Protein AF-A0A846CZ17-F1 (afdb_monomer_lite)

Radius of gyration: 17.22 Å; chains: 1; bounding box: 39×43×54 Å

Sequence (188 aa):
MYHYFKTAVITLSTALSILISTVAKAITFQFDWTGQIAGFRVTGLFSYDETQSYTDGIVRTNDLDFLNVSFFDPQGNLLRTYTDNHLDAGVNFNFDAQTKQILQSGTYFDADGINIGDGSRSDGLTFRSKPPQSSTPHVHVDDWMDEFGFPLGFSSHEDVAFPTRTTQELIDTGRVGETYVDELTSVQ

Foldseek 3Di:
DDDDQQAQDFDKDWDDDDDDDDDQDFTKIKTWGFFQFQGKIKIKIWTARPVDDDDVQKQKLVRTPAMKMWIAGNVGHTDDIDTRQSPAPQFIWIARNVVRDTFCFDFCNDNRWGWTDNNVLAAAWIWIWDDDPPDAIKIAIAGHPCPPVAFCQFQRGVGMDGSPDHPVNRVVVVGGTPVRNVVVVVVD

Secondary structure (DSSP, 8-state):
----------EEEE------SSS---EEEEEEEE-SSS--EEEEEEEE-TTSPPGGGEEEGGGEEEEEEEEE-TT--EEEEETTGGGSTT-B-EEETTTTEE--SS-TTSTT--EEESTTSSSEEEEEE---TTS---EEEEEET-SS-PPPSBTTBSEEE-TT--HHHHHTTT-B-HHHHHHHHHT-

pLDDT: mean 84.87, std 18.33, range [29.52, 98.56]

Structure (mmCIF, N/CA/C/O backbone):
data_AF-A0A846CZ17-F1
#
_entry.id   AF-A0A846CZ17-F1
#
loop_
_atom_site.group_PDB
_atom_site.id
_atom_site.type_symbol
_atom_site.label_atom_id
_atom_site.label_alt_id
_atom_site.label_comp_id
_atom_site.label_asym_id
_atom_site.label_entity_id
_atom_site.label_seq_id
_atom_site.pdbx_PDB_ins_code
_atom_site.Cartn_x
_atom_site.Cartn_y
_atom_site.Cartn_z
_atom_site.occupancy
_atom_site.B_iso_or_equiv
_atom_site.auth_seq_id
_atom_site.auth_comp_id
_atom_site.auth_asym_id
_atom_site.auth_atom_id
_atom_site.pdbx_PDB_model_num
ATOM 1 N N . MET A 1 1 ? 7.884 -31.042 6.791 1.00 33.12 1 MET A N 1
ATOM 2 C CA . MET A 1 1 ? 7.882 -30.168 5.601 1.00 33.12 1 MET A CA 1
ATOM 3 C C . MET A 1 1 ? 7.545 -28.764 6.087 1.00 33.12 1 MET A C 1
ATOM 5 O O . MET A 1 1 ? 6.380 -28.468 6.315 1.00 33.12 1 MET A O 1
ATOM 9 N N . TYR A 1 2 ? 8.565 -27.964 6.403 1.00 29.52 2 TYR A N 1
ATOM 10 C CA . TYR A 1 2 ? 8.377 -26.602 6.911 1.00 29.52 2 TYR A CA 1
ATOM 11 C C . TYR A 1 2 ? 7.907 -25.708 5.760 1.00 29.52 2 TYR A C 1
ATOM 13 O O . TYR A 1 2 ? 8.613 -25.574 4.764 1.00 29.52 2 TYR A O 1
ATOM 21 N N . HIS A 1 3 ? 6.703 -25.150 5.875 1.00 30.42 3 HIS A N 1
ATOM 22 C CA . HIS A 1 3 ? 6.212 -24.137 4.947 1.00 30.42 3 HIS A CA 1
ATOM 23 C C . HIS A 1 3 ? 6.807 -22.796 5.379 1.00 30.42 3 HIS A C 1
ATOM 25 O O . HIS A 1 3 ? 6.438 -22.250 6.416 1.00 30.42 3 HIS A O 1
ATOM 31 N N . TYR A 1 4 ? 7.777 -22.299 4.614 1.00 35.94 4 TYR A N 1
ATOM 32 C CA . TYR A 1 4 ? 8.263 -20.933 4.755 1.00 35.94 4 TYR A CA 1
ATOM 33 C C . TYR A 1 4 ? 7.199 -19.992 4.187 1.00 35.94 4 TYR A C 1
ATOM 35 O O . TYR A 1 4 ? 7.064 -19.873 2.971 1.00 35.94 4 TYR A O 1
ATOM 43 N N . PHE A 1 5 ? 6.443 -19.327 5.059 1.00 33.25 5 PHE A N 1
ATOM 44 C CA . PHE A 1 5 ? 5.678 -18.146 4.673 1.00 33.25 5 PHE A CA 1
ATOM 45 C C . PHE A 1 5 ? 6.677 -17.019 4.403 1.00 33.25 5 PHE A C 1
ATOM 47 O O . PHE A 1 5 ? 7.212 -16.413 5.329 1.00 33.25 5 PHE A O 1
ATOM 54 N N . LYS A 1 6 ? 6.995 -16.783 3.130 1.00 34.53 6 LYS A N 1
ATOM 55 C CA . LYS A 1 6 ? 7.640 -15.542 2.705 1.00 34.53 6 LYS A CA 1
ATOM 56 C C . LYS A 1 6 ? 6.510 -14.553 2.443 1.00 34.53 6 LYS A C 1
ATOM 58 O O . LYS A 1 6 ? 5.820 -14.650 1.436 1.00 34.53 6 LYS A O 1
ATOM 63 N N . THR A 1 7 ? 6.230 -13.709 3.426 1.00 39.09 7 THR A N 1
ATOM 64 C CA . THR A 1 7 ? 5.286 -12.590 3.313 1.00 39.09 7 THR A CA 1
ATOM 65 C C . THR A 1 7 ? 6.010 -11.438 2.610 1.00 39.09 7 THR A C 1
ATOM 67 O O . THR A 1 7 ? 7.208 -11.268 2.832 1.00 39.09 7 THR A O 1
ATOM 70 N N . ALA A 1 8 ? 5.330 -10.628 1.790 1.00 45.97 8 ALA A N 1
ATOM 71 C CA . ALA A 1 8 ? 5.836 -9.290 1.482 1.00 45.97 8 ALA A CA 1
ATOM 72 C C . ALA A 1 8 ? 5.912 -8.569 2.828 1.00 45.97 8 ALA A C 1
ATOM 74 O O . ALA A 1 8 ? 4.882 -8.362 3.475 1.00 45.97 8 ALA A O 1
ATOM 75 N N . VAL A 1 9 ? 7.130 -8.347 3.322 1.00 48.28 9 VAL A N 1
ATOM 76 C CA . VAL A 1 9 ? 7.333 -7.926 4.706 1.00 48.28 9 VAL A CA 1
ATOM 77 C C . VAL A 1 9 ? 7.019 -6.445 4.789 1.00 48.28 9 VAL A C 1
ATOM 79 O O . VAL A 1 9 ? 7.892 -5.597 4.649 1.00 48.28 9 VAL A O 1
ATOM 82 N N . ILE A 1 10 ? 5.750 -6.145 5.039 1.00 59.28 10 ILE A N 1
ATOM 83 C CA . ILE A 1 10 ? 5.411 -4.909 5.713 1.00 59.28 10 ILE A CA 1
ATOM 84 C C . ILE A 1 10 ? 6.039 -5.018 7.102 1.00 59.28 10 ILE A C 1
ATOM 86 O O . ILE A 1 10 ? 5.635 -5.856 7.912 1.00 59.28 10 ILE A O 1
ATOM 90 N N . THR A 1 11 ? 7.073 -4.224 7.359 1.00 66.00 11 THR A N 1
ATOM 91 C CA . THR A 1 11 ? 7.723 -4.235 8.670 1.00 66.00 11 THR A CA 1
ATOM 92 C C . THR A 1 11 ? 6.909 -3.357 9.601 1.00 66.00 11 THR A C 1
ATOM 94 O O . THR A 1 11 ? 6.835 -2.146 9.398 1.00 66.00 11 THR A O 1
ATOM 97 N N . LEU A 1 12 ? 6.300 -3.963 10.623 1.00 59.66 12 LEU A N 1
ATOM 98 C CA . LEU A 1 12 ? 5.682 -3.205 11.700 1.00 59.66 12 LEU A CA 1
ATOM 99 C C . LEU A 1 12 ? 6.692 -2.936 12.808 1.00 59.66 12 LEU A C 1
ATOM 101 O O . LEU A 1 12 ? 7.355 -3.848 13.302 1.00 59.66 12 LEU A O 1
ATOM 105 N N . SER A 1 13 ? 6.770 -1.679 13.234 1.00 53.19 13 SER A N 1
ATOM 106 C CA . SER A 1 13 ? 7.452 -1.313 14.472 1.00 53.19 13 SER A CA 1
ATOM 107 C C . SER A 1 13 ? 6.488 -0.574 15.395 1.00 53.19 13 SER A C 1
ATOM 109 O O . SER A 1 13 ? 5.687 0.255 14.963 1.00 53.19 13 SER A O 1
ATOM 111 N N . THR A 1 14 ? 6.533 -0.915 16.681 1.00 49.38 14 THR A N 1
ATOM 112 C CA . THR A 1 14 ? 5.795 -0.211 17.733 1.00 49.38 14 THR A CA 1
ATOM 113 C C . THR A 1 14 ? 6.706 0.848 18.340 1.00 49.38 14 THR A C 1
ATOM 115 O O . THR A 1 14 ? 7.752 0.507 18.902 1.00 49.38 14 THR A O 1
ATOM 118 N N . ALA A 1 15 ? 6.318 2.120 18.281 1.00 48.19 15 ALA A N 1
ATOM 119 C CA . ALA A 1 15 ? 7.017 3.168 19.015 1.00 48.19 15 ALA A CA 1
ATOM 120 C C . ALA A 1 15 ? 6.619 3.108 20.502 1.00 48.19 15 ALA A C 1
ATOM 122 O O . ALA A 1 15 ? 5.468 3.346 20.871 1.00 48.19 15 ALA A O 1
ATOM 123 N N . LEU A 1 16 ? 7.570 2.773 21.378 1.00 41.22 16 LEU A N 1
ATOM 124 C CA . LEU A 1 16 ? 7.346 2.719 22.823 1.00 41.22 16 LEU A CA 1
ATOM 125 C C . LEU A 1 16 ? 7.238 4.143 23.392 1.00 41.22 16 LEU A C 1
ATOM 127 O O . LEU A 1 16 ? 8.247 4.807 23.617 1.00 41.22 16 LEU A O 1
ATOM 131 N N . SER A 1 17 ? 6.026 4.621 23.668 1.00 45.03 17 SER A N 1
ATOM 132 C CA . SER A 1 17 ? 5.845 5.886 24.394 1.00 45.03 17 SER A CA 1
ATOM 133 C C . SER A 1 17 ? 6.178 5.708 25.885 1.00 45.03 17 SER A C 1
ATOM 135 O O . SER A 1 17 ? 5.965 4.647 26.475 1.00 45.03 17 SER A O 1
ATOM 137 N N . ILE A 1 18 ? 6.717 6.744 26.520 1.00 41.06 18 ILE A N 1
ATOM 138 C CA . ILE A 1 18 ? 7.108 6.747 27.938 1.00 41.06 18 ILE A CA 1
ATOM 139 C C . ILE A 1 18 ? 5.847 6.622 28.821 1.00 41.06 18 ILE A C 1
ATOM 141 O O . ILE A 1 18 ? 4.806 7.200 28.516 1.00 41.06 18 ILE A O 1
ATOM 145 N N . LEU A 1 19 ? 5.916 5.808 29.881 1.00 42.16 19 LEU A N 1
ATOM 146 C CA . LEU A 1 19 ? 4.811 5.532 30.810 1.00 42.16 19 LEU A CA 1
ATOM 147 C C . LEU A 1 19 ? 4.490 6.757 31.683 1.00 42.16 19 LEU A C 1
ATOM 149 O O . LEU A 1 19 ? 5.269 7.103 32.567 1.00 42.16 19 LEU A O 1
ATOM 153 N N . ILE A 1 20 ? 3.307 7.345 31.492 1.00 39.94 20 ILE A N 1
ATOM 154 C CA . ILE A 1 20 ? 2.610 8.135 32.515 1.00 39.94 20 ILE A CA 1
ATOM 155 C C . ILE A 1 20 ? 1.160 7.633 32.548 1.00 39.94 20 ILE A C 1
ATOM 157 O O . ILE A 1 20 ? 0.501 7.546 31.515 1.00 39.94 20 ILE A O 1
ATOM 161 N N . SER A 1 21 ? 0.701 7.203 33.721 1.00 42.12 21 SER A N 1
ATOM 162 C CA . SER A 1 21 ? -0.544 6.453 33.907 1.00 42.12 21 SER A CA 1
ATOM 163 C C . SER A 1 21 ? -1.822 7.302 33.774 1.00 42.12 21 SER A C 1
ATOM 165 O O . SER A 1 21 ? -1.877 8.428 34.259 1.00 42.12 21 SER A O 1
ATOM 167 N N . THR A 1 22 ? -2.881 6.660 33.254 1.00 42.06 22 THR A N 1
ATOM 168 C CA . THR A 1 22 ? -4.335 6.988 33.294 1.00 42.06 22 THR A CA 1
ATOM 169 C C . THR A 1 22 ? -4.989 7.836 32.195 1.00 42.06 22 THR A C 1
ATOM 171 O O . THR A 1 22 ? -6.145 8.218 32.339 1.00 42.06 22 THR A O 1
ATOM 174 N N . VAL A 1 23 ? -4.363 7.996 31.032 1.00 45.03 23 VAL A N 1
ATOM 175 C CA . VAL A 1 23 ? -5.102 8.315 29.795 1.00 45.03 23 VAL A CA 1
ATOM 176 C C . VAL A 1 23 ? -4.855 7.170 28.825 1.00 45.03 23 VAL A C 1
ATOM 178 O O . VAL A 1 23 ? -3.720 6.695 28.755 1.00 45.03 23 VAL A O 1
ATOM 181 N N . ALA A 1 24 ? -5.905 6.671 28.163 1.00 48.91 24 ALA A N 1
ATOM 182 C CA . ALA A 1 24 ? -5.792 5.646 27.129 1.00 48.91 24 ALA A CA 1
ATOM 183 C C . ALA A 1 24 ? -4.619 6.006 26.213 1.00 48.91 24 ALA A C 1
ATOM 185 O O . ALA A 1 24 ? -4.586 7.071 25.595 1.00 48.91 24 ALA A O 1
ATOM 186 N N . LYS A 1 25 ? -3.582 5.177 26.246 1.00 52.16 25 LYS A N 1
ATOM 187 C CA . LYS A 1 25 ? -2.361 5.422 25.501 1.00 52.16 25 LYS A CA 1
ATOM 188 C C . LYS A 1 25 ? -2.672 4.973 24.082 1.00 52.16 25 LYS A C 1
ATOM 190 O O . LYS A 1 25 ? -2.655 3.775 23.832 1.00 52.16 25 LYS A O 1
ATOM 195 N N . ALA A 1 26 ? -3.037 5.913 23.212 1.00 63.72 26 ALA A N 1
ATOM 196 C CA . ALA A 1 26 ? -3.265 5.630 21.799 1.00 63.72 26 ALA A CA 1
ATOM 197 C C . ALA A 1 26 ? -2.001 4.959 21.244 1.00 63.72 26 ALA A C 1
ATOM 199 O O . ALA A 1 26 ? -0.923 5.566 21.229 1.00 63.72 26 ALA A O 1
ATOM 200 N N . ILE A 1 27 ? -2.094 3.670 20.916 1.00 82.06 27 ILE A N 1
ATOM 201 C CA . ILE A 1 27 ? -0.958 2.921 20.390 1.00 82.06 27 ILE A CA 1
ATOM 202 C C . ILE A 1 27 ? -0.859 3.253 18.912 1.00 82.06 27 ILE A C 1
ATOM 204 O O . ILE A 1 27 ? -1.748 2.943 18.127 1.00 82.06 27 ILE A O 1
ATOM 208 N N . THR A 1 28 ? 0.251 3.881 18.538 1.00 91.19 28 THR A N 1
ATOM 209 C CA . THR A 1 28 ? 0.568 4.128 17.136 1.00 91.19 28 THR A CA 1
ATOM 210 C C . THR A 1 28 ? 1.375 2.969 16.578 1.00 91.19 28 THR A C 1
ATOM 212 O O . THR A 1 28 ? 2.439 2.617 17.099 1.00 91.19 28 THR A O 1
ATOM 215 N N . PHE A 1 29 ? 0.878 2.411 15.485 1.00 94.56 29 PHE A N 1
ATOM 216 C CA . PHE A 1 29 ? 1.565 1.420 14.677 1.00 94.56 29 PHE A CA 1
ATOM 217 C C . PHE A 1 29 ? 2.171 2.108 13.462 1.00 94.56 29 PHE A C 1
ATOM 219 O O . PHE A 1 29 ? 1.539 2.965 12.845 1.00 94.56 29 PHE A O 1
ATOM 226 N N . GLN A 1 30 ? 3.395 1.717 13.119 1.00 95.88 30 GLN A N 1
ATOM 227 C CA . GLN A 1 30 ? 4.047 2.134 11.888 1.00 95.88 30 GLN A CA 1
ATOM 228 C C . GLN A 1 30 ? 4.178 0.944 10.955 1.00 95.88 30 GLN A C 1
ATOM 230 O O . GLN A 1 30 ? 4.530 -0.146 11.407 1.00 95.88 30 GLN A O 1
ATOM 235 N N . PHE A 1 31 ? 3.975 1.178 9.665 1.00 95.69 31 PHE A N 1
ATOM 236 C CA . PHE A 1 31 ? 4.325 0.239 8.616 1.00 95.69 31 PHE A CA 1
ATOM 237 C C . PHE A 1 31 ? 5.262 0.874 7.586 1.00 95.69 31 PHE A C 1
ATOM 239 O O . PHE A 1 31 ? 5.190 2.074 7.322 1.00 95.69 31 PHE A O 1
ATOM 246 N N . ASP A 1 32 ? 6.146 0.058 7.021 1.00 96.00 32 ASP A N 1
ATOM 247 C CA . ASP A 1 32 ? 7.032 0.405 5.909 1.00 96.00 32 ASP A CA 1
ATOM 248 C C . ASP A 1 32 ? 7.017 -0.740 4.894 1.00 96.00 32 ASP A C 1
ATOM 250 O O . ASP A 1 32 ? 7.038 -1.920 5.267 1.00 96.00 32 ASP A O 1
ATOM 254 N N . TRP A 1 33 ? 6.944 -0.371 3.622 1.00 96.44 33 TRP A N 1
ATOM 255 C CA . TRP A 1 33 ? 7.023 -1.257 2.477 1.00 96.44 33 TRP A CA 1
ATOM 256 C C . TRP A 1 33 ? 7.998 -0.677 1.455 1.00 96.44 33 TRP A C 1
ATOM 258 O O . TRP A 1 33 ? 8.009 0.530 1.215 1.00 96.44 33 TRP A O 1
ATOM 268 N N . THR A 1 34 ? 8.790 -1.551 0.836 1.00 96.00 34 THR A N 1
ATOM 269 C CA . THR A 1 34 ? 9.663 -1.228 -0.297 1.00 96.00 34 THR A CA 1
ATOM 270 C C . THR A 1 34 ? 9.339 -2.174 -1.444 1.00 96.00 34 THR A C 1
ATOM 272 O O . THR A 1 34 ? 9.215 -3.385 -1.232 1.00 96.00 34 THR A O 1
ATOM 275 N N . GLY A 1 35 ? 9.189 -1.624 -2.642 1.00 95.12 35 GLY A N 1
ATOM 276 C CA . GLY A 1 35 ? 8.880 -2.392 -3.833 1.00 95.12 35 GLY A CA 1
ATOM 277 C C . GLY A 1 35 ? 10.040 -3.253 -4.308 1.00 95.12 35 GLY A C 1
ATOM 278 O O . GLY A 1 35 ? 11.211 -3.005 -4.020 1.00 95.12 35 GLY A O 1
ATOM 279 N N . GLN A 1 36 ? 9.685 -4.347 -4.974 1.00 94.56 36 GLN A N 1
ATOM 280 C CA . GLN A 1 36 ? 10.603 -5.425 -5.319 1.00 94.56 36 GLN A CA 1
ATOM 281 C C . GLN A 1 36 ? 11.416 -5.132 -6.584 1.00 94.56 36 GLN A C 1
ATOM 283 O O . GLN A 1 36 ? 12.445 -5.782 -6.793 1.00 94.56 36 GLN A O 1
ATOM 288 N N . ILE A 1 37 ? 10.935 -4.217 -7.433 1.00 95.19 37 ILE A N 1
ATOM 289 C CA . ILE A 1 37 ? 11.522 -3.932 -8.741 1.00 95.19 37 ILE A CA 1
ATOM 290 C C . ILE A 1 37 ? 12.152 -2.547 -8.775 1.00 95.19 37 ILE A C 1
ATOM 292 O O . ILE A 1 37 ? 13.364 -2.441 -8.936 1.00 95.19 37 ILE A O 1
ATOM 296 N N . ALA A 1 38 ? 11.336 -1.504 -8.635 1.00 94.75 38 ALA A N 1
ATOM 297 C CA . ALA A 1 38 ? 11.787 -0.128 -8.806 1.00 94.75 38 ALA A CA 1
ATOM 298 C C . ALA A 1 38 ? 12.318 0.474 -7.497 1.00 94.75 38 ALA A C 1
ATOM 300 O O . ALA A 1 38 ? 13.141 1.379 -7.538 1.00 94.75 38 ALA A O 1
ATOM 301 N N . GLY A 1 39 ? 11.892 -0.041 -6.341 1.00 95.56 39 GLY A N 1
ATOM 302 C CA . GLY A 1 39 ? 12.312 0.418 -5.020 1.00 95.56 39 GLY A CA 1
ATOM 303 C C . GLY A 1 39 ? 11.461 1.555 -4.455 1.00 95.56 39 G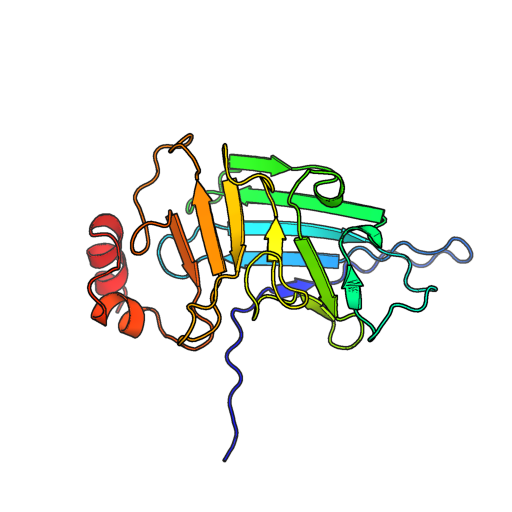LY A C 1
ATOM 304 O O . GLY A 1 39 ? 11.910 2.229 -3.528 1.00 95.56 39 GLY A O 1
ATOM 305 N N . PHE A 1 40 ? 10.243 1.772 -4.968 1.00 97.31 40 PHE A N 1
ATOM 306 C CA . PHE A 1 40 ? 9.307 2.725 -4.361 1.00 97.31 40 PHE A CA 1
ATOM 307 C C . PHE A 1 40 ? 9.050 2.364 -2.906 1.00 97.31 40 PHE A C 1
ATOM 309 O O . PHE A 1 40 ? 8.999 1.184 -2.548 1.00 97.31 40 PHE A O 1
ATOM 316 N N . ARG A 1 41 ? 8.837 3.374 -2.062 1.00 98.06 41 ARG A N 1
ATOM 317 C CA . ARG A 1 41 ? 8.542 3.143 -0.647 1.00 98.06 41 ARG A CA 1
ATOM 318 C C . ARG A 1 41 ? 7.192 3.703 -0.258 1.00 98.06 41 ARG A C 1
ATOM 320 O O . ARG A 1 41 ? 6.818 4.803 -0.655 1.00 98.06 41 ARG A O 1
ATOM 327 N N . VAL A 1 42 ? 6.488 2.945 0.573 1.00 98.19 42 VAL A N 1
ATOM 328 C CA . VAL A 1 42 ? 5.230 3.356 1.191 1.00 98.19 42 VAL A CA 1
ATOM 329 C C . VAL A 1 42 ? 5.386 3.202 2.690 1.00 98.19 42 VAL A C 1
ATOM 331 O O . VAL A 1 42 ? 5.687 2.118 3.187 1.00 98.19 42 VAL A O 1
ATOM 334 N N . THR A 1 43 ? 5.174 4.286 3.422 1.00 98.12 43 THR A N 1
ATOM 335 C CA . THR A 1 43 ? 5.157 4.263 4.884 1.00 98.12 43 THR A CA 1
ATOM 336 C C . THR A 1 43 ? 3.803 4.708 5.380 1.00 98.12 43 THR A C 1
ATOM 338 O O . THR A 1 43 ? 3.190 5.583 4.770 1.00 98.12 43 THR A O 1
ATOM 341 N N . GLY A 1 44 ? 3.376 4.209 6.530 1.00 97.50 44 GLY A N 1
ATOM 342 C CA . GLY A 1 44 ? 2.218 4.783 7.185 1.00 97.50 44 GLY A CA 1
ATOM 343 C C . GLY A 1 44 ? 2.222 4.641 8.689 1.00 97.50 44 GLY A C 1
ATOM 344 O O . GLY A 1 44 ? 2.982 3.867 9.273 1.00 97.50 44 GLY A O 1
ATOM 345 N N . LEU A 1 45 ? 1.364 5.446 9.301 1.00 97.56 45 LEU A N 1
ATOM 346 C CA . LEU A 1 45 ? 1.118 5.500 10.732 1.00 97.56 45 LEU A CA 1
ATOM 347 C C . LEU A 1 45 ? -0.382 5.394 10.958 1.00 97.56 45 LEU A C 1
ATOM 349 O O . LEU A 1 45 ? -1.145 6.098 10.302 1.00 97.56 45 LEU A O 1
ATOM 353 N N . PHE A 1 46 ? -0.802 4.557 11.897 1.00 97.88 46 PHE A N 1
ATOM 354 C CA . PHE A 1 46 ? -2.211 4.436 12.259 1.00 97.88 46 PHE A CA 1
ATOM 355 C C . PHE A 1 46 ? -2.388 4.159 13.750 1.00 97.88 46 PHE A C 1
ATOM 357 O O . PHE A 1 46 ? -1.463 3.701 14.426 1.00 97.88 46 PHE A O 1
ATOM 364 N N . SER A 1 47 ? -3.585 4.441 14.254 1.00 96.69 47 SER A N 1
ATOM 365 C CA . SER A 1 47 ? -4.013 4.142 15.625 1.00 96.69 47 SER A CA 1
ATOM 366 C C . SER A 1 47 ? -5.441 3.620 15.624 1.00 96.69 47 SER A C 1
ATOM 368 O O . SER A 1 47 ? -6.209 3.900 14.704 1.00 96.69 47 SER A O 1
ATOM 370 N N . TYR A 1 48 ? -5.773 2.868 16.664 1.00 95.25 48 TYR A N 1
ATOM 371 C CA . TYR A 1 48 ? -7.122 2.434 16.997 1.00 95.25 48 TYR A CA 1
ATOM 372 C C . TYR A 1 48 ? -7.229 2.222 18.515 1.00 95.25 48 TYR A C 1
ATOM 374 O O . TYR A 1 48 ? -6.218 2.099 19.220 1.00 95.25 48 TYR A O 1
ATOM 382 N N . ASP A 1 49 ? -8.455 2.123 19.024 1.00 93.56 49 ASP A N 1
ATOM 383 C CA . ASP A 1 49 ? -8.718 1.860 20.438 1.00 93.56 49 ASP A CA 1
ATOM 384 C C . ASP A 1 49 ? -8.499 0.380 20.802 1.00 93.56 49 ASP A C 1
ATOM 386 O O . ASP A 1 49 ? -9.386 -0.467 20.686 1.00 93.56 49 ASP A O 1
ATOM 390 N N . GLU A 1 50 ? -7.316 0.054 21.327 1.00 90.25 50 GLU A N 1
ATOM 391 C CA . GLU A 1 50 ? -6.991 -1.306 21.785 1.00 90.25 50 GLU A CA 1
ATOM 392 C C . GLU A 1 50 ? -7.855 -1.823 22.952 1.00 90.25 50 GLU A C 1
ATOM 394 O O . GLU A 1 50 ? -7.749 -2.998 23.311 1.00 90.25 50 GLU A O 1
ATOM 399 N N . THR A 1 51 ? -8.704 -0.987 23.560 1.00 89.31 51 THR A N 1
ATOM 400 C CA . THR A 1 51 ? -9.640 -1.422 24.609 1.00 89.31 51 THR A CA 1
ATOM 401 C C . THR A 1 51 ? -10.956 -1.969 24.053 1.00 89.31 51 THR A C 1
ATOM 403 O O . THR A 1 51 ? -11.715 -2.607 24.790 1.00 89.31 51 THR A O 1
ATOM 406 N N . GLN A 1 52 ? -11.223 -1.765 22.760 1.00 89.62 52 GLN A N 1
ATOM 407 C CA . GLN A 1 52 ? -12.425 -2.251 22.091 1.00 89.62 52 GLN A CA 1
ATOM 408 C C . GLN A 1 52 ? -12.269 -3.688 21.587 1.00 89.62 52 GLN A C 1
ATOM 410 O O . GLN A 1 52 ? -11.176 -4.202 21.356 1.00 89.62 52 GLN A O 1
ATOM 415 N N . SER A 1 53 ? -13.408 -4.362 21.426 1.00 92.06 53 SER A N 1
ATOM 416 C CA . SER A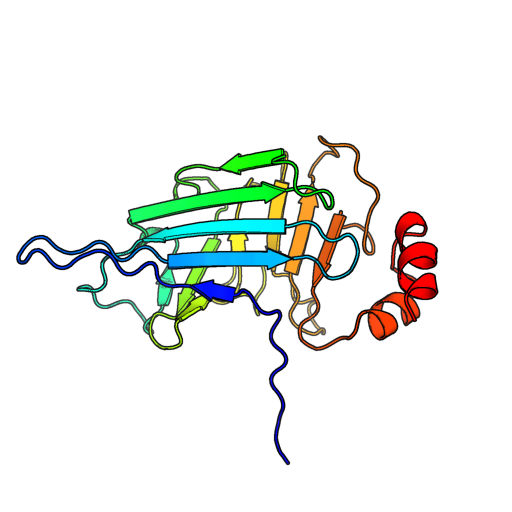 1 53 ? -13.473 -5.675 20.785 1.00 92.06 53 SER A CA 1
ATOM 417 C C . SER A 1 53 ? -13.906 -5.514 19.336 1.00 92.06 53 SER A C 1
ATOM 419 O O . SER A 1 53 ? -14.987 -4.992 19.070 1.00 92.06 53 SER A 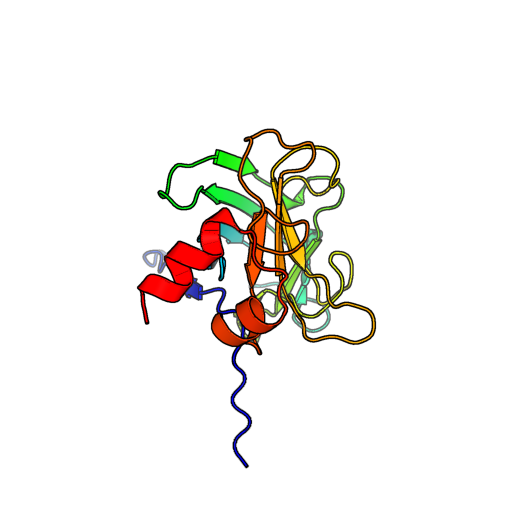O 1
ATOM 421 N N . TYR A 1 54 ? -13.086 -6.015 18.418 1.00 94.19 54 TYR A N 1
ATOM 422 C CA . TYR A 1 54 ? -13.337 -5.955 16.982 1.00 94.19 54 TYR A CA 1
ATOM 423 C C . TYR A 1 54 ? -13.847 -7.293 16.450 1.00 94.19 54 TYR A C 1
ATOM 425 O O . TYR A 1 54 ? -13.450 -8.361 16.926 1.00 94.19 54 TYR A O 1
ATOM 433 N N . THR A 1 55 ? -14.723 -7.239 15.446 1.00 94.62 55 THR A N 1
ATOM 434 C CA . THR A 1 55 ? -15.256 -8.446 14.796 1.00 94.62 55 THR A CA 1
ATOM 435 C C . THR A 1 55 ? -14.106 -9.239 14.176 1.00 94.62 55 THR A C 1
ATOM 437 O O . THR A 1 55 ? -13.272 -8.678 13.469 1.00 94.62 55 THR A O 1
ATOM 440 N N . ASP A 1 56 ? -14.032 -10.533 14.492 1.00 94.38 56 ASP A N 1
ATOM 441 C CA . ASP A 1 56 ? -12.948 -11.446 14.095 1.00 94.38 56 ASP A CA 1
ATOM 442 C C . ASP A 1 56 ? -11.534 -11.005 14.532 1.00 94.38 56 ASP A C 1
ATOM 444 O O . ASP A 1 56 ? -10.537 -11.543 14.060 1.00 94.38 56 ASP A O 1
ATOM 448 N N . GLY A 1 57 ? -11.423 -10.041 15.455 1.00 95.44 57 GLY A N 1
ATOM 449 C CA . GLY A 1 57 ? -10.144 -9.437 15.840 1.00 95.44 57 GLY A CA 1
ATOM 450 C C . GLY A 1 57 ? -9.528 -8.535 14.765 1.00 95.44 57 GLY A C 1
ATOM 451 O O . GLY A 1 57 ? -8.344 -8.211 14.867 1.00 95.44 57 GLY A O 1
ATOM 452 N N . ILE A 1 58 ? -10.306 -8.136 13.753 1.00 97.44 58 ILE A N 1
ATOM 453 C CA . ILE A 1 58 ? -9.837 -7.311 12.639 1.00 97.44 58 ILE A CA 1
ATOM 454 C C . ILE A 1 58 ? -10.309 -5.870 12.815 1.00 97.44 58 ILE A C 1
ATOM 456 O O . ILE A 1 58 ? -11.508 -5.602 12.794 1.00 97.44 58 ILE A O 1
ATOM 460 N N . VAL A 1 59 ? -9.352 -4.953 12.921 1.00 97.56 59 VAL A N 1
ATOM 461 C CA . VAL A 1 59 ? -9.572 -3.504 12.885 1.00 97.56 59 VAL A CA 1
ATOM 462 C C . VAL A 1 59 ? -9.759 -3.090 11.428 1.00 97.56 59 VAL A C 1
ATOM 464 O O . VAL A 1 59 ? -8.901 -3.365 10.582 1.00 97.56 59 VAL A O 1
ATOM 467 N N . ARG A 1 60 ? -10.897 -2.471 11.121 1.00 97.69 60 ARG A N 1
ATOM 468 C CA . ARG A 1 60 ? -11.283 -2.018 9.776 1.00 97.69 60 ARG A CA 1
ATOM 469 C C . ARG A 1 60 ? -11.015 -0.524 9.606 1.00 97.69 60 ARG A C 1
ATOM 471 O O . ARG A 1 60 ? -10.794 0.179 10.583 1.00 97.69 60 ARG A O 1
ATOM 478 N N . THR A 1 61 ? -11.119 -0.014 8.377 1.00 97.38 61 THR A N 1
ATOM 479 C CA . THR A 1 61 ? -10.943 1.418 8.064 1.00 97.38 61 THR A CA 1
ATOM 480 C C . THR A 1 61 ? -11.690 2.347 9.029 1.00 97.38 61 THR A C 1
ATOM 482 O O . THR A 1 61 ? -11.110 3.297 9.540 1.00 97.38 61 THR A O 1
ATOM 485 N N . ASN A 1 62 ? -12.963 2.048 9.314 1.00 96.69 62 ASN A N 1
ATOM 486 C CA . ASN A 1 62 ? -13.823 2.885 10.160 1.00 96.69 62 ASN A CA 1
ATOM 487 C C . ASN A 1 62 ? -13.548 2.742 11.666 1.00 96.69 62 ASN A C 1
ATOM 489 O O . ASN A 1 62 ? -14.128 3.481 12.456 1.00 96.69 62 ASN A O 1
ATOM 493 N N . ASP A 1 63 ? -12.711 1.782 12.056 1.00 96.75 63 ASP A N 1
ATOM 494 C CA . ASP A 1 63 ? -12.319 1.545 13.444 1.00 96.75 63 ASP A CA 1
ATOM 495 C C . ASP A 1 63 ? -11.050 2.329 13.830 1.00 96.75 63 ASP A C 1
ATOM 497 O O . ASP A 1 63 ? -10.636 2.300 14.991 1.00 96.75 63 ASP A O 1
ATOM 501 N N . LEU A 1 64 ? -10.401 2.979 12.856 1.00 97.06 64 LEU A N 1
ATOM 502 C CA . LEU A 1 64 ? -9.166 3.729 13.058 1.00 97.06 64 LEU A CA 1
ATOM 503 C C . LEU A 1 64 ? -9.446 5.102 13.675 1.00 97.06 64 LEU A C 1
ATOM 505 O O . LEU A 1 64 ? -10.389 5.785 13.287 1.00 97.06 64 LEU A O 1
ATOM 509 N N . ASP A 1 65 ? -8.563 5.530 14.578 1.00 96.38 65 ASP A N 1
ATOM 510 C CA . ASP A 1 65 ? -8.526 6.921 15.048 1.00 96.38 65 ASP A CA 1
ATOM 511 C C . ASP A 1 65 ? -7.911 7.837 13.982 1.00 96.38 65 ASP A C 1
ATOM 513 O O . ASP A 1 65 ? -8.312 8.988 13.828 1.00 96.38 65 ASP A O 1
ATOM 517 N N . PHE A 1 66 ? -6.880 7.331 13.293 1.00 97.00 66 PHE A N 1
ATOM 518 C CA . PHE A 1 66 ? -6.226 7.984 12.164 1.00 97.00 66 PHE A CA 1
ATOM 519 C C . PHE A 1 66 ? -5.470 6.971 11.297 1.00 97.00 66 PHE A C 1
ATOM 521 O O . PHE A 1 66 ? -5.067 5.899 11.763 1.00 97.00 66 PHE A O 1
ATOM 528 N N . LEU A 1 67 ? -5.201 7.368 10.051 1.00 98.31 67 LEU A N 1
ATOM 529 C CA . LEU A 1 67 ? -4.305 6.690 9.112 1.00 98.31 67 LEU A CA 1
ATOM 530 C C . LEU A 1 67 ? -3.580 7.738 8.268 1.00 98.31 67 LEU A C 1
ATOM 532 O O . LEU A 1 67 ? -4.212 8.430 7.481 1.00 98.31 67 LEU A O 1
ATOM 536 N N . ASN A 1 68 ? -2.260 7.824 8.384 1.00 98.50 68 ASN A N 1
ATOM 537 C CA . ASN A 1 68 ? -1.427 8.669 7.533 1.00 98.50 68 ASN A CA 1
ATOM 538 C C . ASN A 1 68 ? -0.568 7.788 6.635 1.00 98.50 68 ASN A C 1
ATOM 540 O O . ASN A 1 68 ? 0.055 6.848 7.129 1.00 98.50 68 ASN A O 1
ATOM 544 N N . VAL A 1 69 ? -0.510 8.101 5.343 1.00 98.50 69 VAL A N 1
ATOM 545 C CA . VAL A 1 69 ? 0.222 7.311 4.343 1.00 98.50 69 VAL A CA 1
ATOM 546 C C . VAL A 1 69 ? 1.101 8.228 3.511 1.00 98.50 69 VAL A C 1
ATOM 548 O O . VAL A 1 69 ? 0.619 9.216 2.965 1.00 98.50 69 VAL A O 1
ATOM 551 N N . SER A 1 70 ? 2.379 7.891 3.387 1.00 98.56 70 SER A N 1
ATOM 552 C CA . SER A 1 70 ? 3.359 8.636 2.600 1.00 98.56 70 SER A CA 1
ATOM 553 C C . SER A 1 70 ? 4.014 7.737 1.561 1.00 98.56 70 SER A C 1
ATOM 555 O O . SER A 1 70 ? 4.407 6.610 1.865 1.00 98.56 70 SER A O 1
ATOM 557 N N . PHE A 1 71 ? 4.156 8.269 0.352 1.00 98.50 71 PHE A N 1
ATOM 558 C CA . PHE A 1 71 ? 4.785 7.613 -0.788 1.00 98.50 71 PHE A CA 1
ATOM 559 C C . PHE A 1 71 ? 6.098 8.307 -1.126 1.00 98.50 71 PHE A C 1
ATOM 561 O O . PHE A 1 71 ? 6.167 9.539 -1.136 1.00 98.50 71 PHE A O 1
ATOM 568 N N . PHE A 1 72 ? 7.121 7.518 -1.429 1.00 98.38 72 PHE A N 1
ATOM 569 C CA . PHE A 1 72 ? 8.453 7.994 -1.771 1.00 98.38 72 PHE A CA 1
ATOM 570 C C . PHE A 1 72 ? 8.937 7.336 -3.056 1.00 98.38 72 PHE A C 1
ATOM 572 O O . PHE A 1 72 ? 8.650 6.160 -3.303 1.00 98.38 72 PHE A O 1
ATOM 579 N N . ASP A 1 73 ? 9.704 8.090 -3.836 1.00 96.88 73 ASP A N 1
ATOM 580 C CA . ASP A 1 73 ? 10.403 7.552 -4.998 1.00 96.88 73 ASP A CA 1
ATOM 581 C C . ASP A 1 73 ? 11.551 6.607 -4.581 1.00 96.88 73 ASP A C 1
ATOM 583 O O . ASP A 1 73 ? 11.917 6.541 -3.397 1.00 96.88 73 ASP A O 1
ATOM 587 N N . PRO A 1 74 ? 12.153 5.877 -5.537 1.00 95.25 74 PRO A N 1
ATOM 588 C CA . PRO A 1 74 ? 13.279 4.988 -5.254 1.00 95.25 74 PRO A CA 1
ATOM 589 C C . PRO A 1 74 ? 14.522 5.666 -4.661 1.00 95.25 74 PRO A C 1
ATOM 591 O O . PRO A 1 74 ? 15.349 5.009 -4.029 1.00 95.25 74 PRO A O 1
ATOM 594 N N . GLN A 1 75 ? 14.678 6.978 -4.844 1.00 95.62 75 GLN A N 1
ATOM 595 C CA . GLN A 1 75 ? 15.776 7.759 -4.272 1.00 95.62 75 GLN A CA 1
ATOM 596 C C . GLN A 1 75 ? 15.472 8.219 -2.835 1.00 95.62 75 GLN A C 1
ATOM 598 O O . GLN A 1 75 ? 16.352 8.758 -2.160 1.00 95.62 75 GLN A O 1
ATOM 603 N N . GLY A 1 76 ? 14.257 7.967 -2.342 1.00 95.69 76 GLY A N 1
ATOM 604 C CA . GLY A 1 76 ? 13.797 8.317 -1.005 1.00 95.69 76 GLY A CA 1
ATOM 605 C C . GLY A 1 76 ? 13.215 9.725 -0.890 1.00 95.69 76 GLY A C 1
ATOM 606 O O . GLY A 1 76 ? 13.018 10.198 0.233 1.00 95.69 76 GLY A O 1
ATOM 607 N N . ASN A 1 77 ? 12.929 10.406 -2.002 1.00 97.81 77 ASN A N 1
ATOM 608 C CA . ASN A 1 77 ? 12.242 11.693 -1.969 1.00 97.81 77 ASN A CA 1
ATOM 609 C C . ASN A 1 77 ? 10.750 11.479 -1.707 1.00 97.81 77 ASN A C 1
ATOM 611 O O . ASN A 1 77 ? 10.123 10.602 -2.297 1.00 97.81 77 ASN A O 1
ATOM 615 N N . LEU A 1 78 ? 10.170 12.299 -0.829 1.00 97.94 78 LEU A N 1
ATOM 616 C CA . LEU A 1 78 ? 8.733 12.283 -0.565 1.00 97.94 78 LEU A CA 1
ATOM 617 C C . LEU A 1 78 ? 7.971 12.789 -1.794 1.00 97.94 78 LEU A C 1
ATOM 619 O O . LEU A 1 78 ? 8.200 13.914 -2.237 1.00 97.94 78 LEU A O 1
ATOM 623 N N . LEU A 1 79 ? 7.025 11.988 -2.280 1.00 97.06 79 LEU A N 1
ATOM 624 C CA . LEU A 1 79 ? 6.145 12.338 -3.393 1.00 97.06 79 LEU A CA 1
ATOM 625 C C . LEU A 1 79 ? 4.828 12.925 -2.898 1.00 97.06 79 LEU A C 1
ATOM 627 O O . LEU A 1 79 ? 4.418 14.004 -3.322 1.00 97.06 79 LEU A O 1
ATOM 631 N N . ARG A 1 80 ? 4.162 12.222 -1.977 1.00 96.88 80 ARG A N 1
ATOM 632 C CA . ARG A 1 80 ? 2.846 12.615 -1.466 1.00 96.88 80 ARG A CA 1
ATOM 633 C C . ARG A 1 80 ? 2.581 12.026 -0.090 1.00 96.88 80 ARG A C 1
ATOM 635 O O . ARG A 1 80 ? 3.014 10.913 0.203 1.00 96.88 80 ARG A O 1
ATOM 642 N N . THR A 1 81 ? 1.815 12.760 0.713 1.00 97.81 81 THR A N 1
ATOM 643 C CA . THR A 1 81 ? 1.237 12.280 1.972 1.00 97.81 81 THR A CA 1
ATOM 644 C C . THR A 1 81 ? -0.275 12.455 1.946 1.00 97.81 81 THR A C 1
ATOM 646 O O . THR A 1 81 ? -0.761 13.541 1.636 1.00 97.81 81 THR A O 1
ATOM 649 N N . TYR A 1 82 ? -0.993 11.402 2.319 1.00 97.56 82 TYR A N 1
ATOM 650 C CA . TYR A 1 82 ? -2.427 11.393 2.580 1.00 97.56 82 TYR A CA 1
ATOM 651 C C . TYR A 1 82 ? -2.632 11.342 4.096 1.00 97.56 82 TYR A C 1
ATOM 653 O O . TYR A 1 82 ? -2.289 10.346 4.738 1.00 97.56 82 TYR A O 1
ATOM 661 N N . THR A 1 83 ? -3.120 12.439 4.671 1.00 97.75 83 THR A N 1
ATOM 662 C CA . THR A 1 83 ? -3.404 12.560 6.109 1.00 97.75 83 THR A CA 1
ATOM 663 C C . THR A 1 83 ? -4.836 12.131 6.383 1.00 97.75 83 THR A C 1
ATOM 665 O O . THR A 1 83 ? -5.718 12.462 5.599 1.00 97.75 83 THR A O 1
ATOM 668 N N . ASP A 1 84 ? -5.066 11.424 7.488 1.00 97.44 84 ASP A N 1
ATOM 669 C CA . ASP A 1 84 ? -6.380 10.885 7.857 1.00 97.44 84 ASP A CA 1
ATOM 670 C C . ASP A 1 84 ? -7.044 10.090 6.721 1.00 97.44 84 ASP A C 1
ATOM 672 O O . ASP A 1 84 ? -8.265 10.035 6.616 1.00 97.44 84 ASP A O 1
ATOM 676 N N . ASN A 1 85 ? -6.238 9.389 5.922 1.00 97.81 85 ASN A N 1
ATOM 677 C CA . ASN A 1 85 ? -6.622 8.694 4.697 1.00 97.81 85 ASN A CA 1
ATOM 678 C C . ASN A 1 85 ? -7.780 7.698 4.892 1.00 97.81 85 ASN A C 1
ATOM 680 O O . ASN A 1 85 ? -8.541 7.452 3.971 1.00 97.81 85 ASN A O 1
ATOM 684 N N . HIS A 1 86 ? -7.991 7.178 6.105 1.00 97.38 86 HIS A N 1
ATOM 685 C CA . HIS A 1 86 ? -9.174 6.375 6.446 1.00 97.38 86 HIS A CA 1
ATOM 686 C C . HIS A 1 86 ? -10.531 7.078 6.217 1.00 97.38 86 HIS A C 1
ATOM 688 O O . HIS A 1 86 ? -11.552 6.399 6.142 1.00 97.38 86 HIS A O 1
ATOM 694 N N . LEU A 1 87 ? -10.558 8.411 6.100 1.00 96.81 87 LEU A N 1
ATOM 695 C CA . LEU A 1 87 ? -11.756 9.197 5.793 1.00 96.81 87 LEU A CA 1
ATOM 696 C C . LEU A 1 87 ? -12.021 9.326 4.286 1.00 96.81 87 LEU A C 1
ATOM 698 O O . LEU A 1 87 ? -13.112 9.749 3.894 1.00 96.81 87 LEU A O 1
ATOM 702 N N . ASP A 1 88 ? -11.044 8.982 3.444 1.00 95.31 88 ASP A N 1
ATOM 703 C CA . ASP A 1 88 ? -11.133 9.170 2.002 1.00 95.31 88 ASP A CA 1
ATOM 704 C C . ASP A 1 88 ? -11.976 8.074 1.339 1.00 95.31 88 ASP A C 1
ATOM 706 O O . ASP A 1 88 ? -11.962 6.892 1.703 1.00 95.31 88 ASP A O 1
ATOM 710 N N . ALA A 1 89 ? -12.724 8.468 0.307 1.00 93.00 89 ALA A N 1
ATOM 711 C CA . ALA A 1 89 ? -13.561 7.543 -0.439 1.00 93.00 89 ALA A CA 1
ATOM 712 C C . ALA A 1 89 ? -12.712 6.459 -1.121 1.00 93.00 89 ALA A C 1
ATOM 714 O O . ALA A 1 89 ? -11.718 6.743 -1.784 1.00 93.00 89 ALA A O 1
ATOM 715 N N . GLY A 1 90 ? -13.143 5.204 -0.988 1.00 93.00 90 GLY A N 1
ATOM 716 C CA . GLY A 1 90 ? -12.444 4.062 -1.572 1.00 93.00 90 GLY A CA 1
ATOM 717 C C . GLY A 1 90 ? -11.221 3.602 -0.776 1.00 93.00 90 GLY A C 1
ATOM 718 O O . GLY A 1 90 ? -10.531 2.690 -1.216 1.00 93.00 90 GLY A O 1
ATOM 719 N N . VAL A 1 91 ? -10.943 4.146 0.408 1.00 97.06 91 VAL A N 1
ATOM 720 C CA . VAL A 1 91 ? -9.894 3.580 1.265 1.00 97.06 91 VAL A CA 1
ATOM 721 C C . VAL A 1 91 ? -10.376 2.305 1.961 1.00 97.06 91 VAL A C 1
ATOM 723 O O . VAL A 1 91 ? -11.443 2.252 2.573 1.00 97.06 91 VAL A O 1
ATOM 726 N N . ASN A 1 92 ? -9.565 1.253 1.865 1.00 97.50 92 ASN A N 1
ATOM 727 C CA . ASN A 1 92 ? -9.760 -0.027 2.534 1.00 97.50 92 ASN A CA 1
ATOM 728 C C . ASN A 1 92 ? -8.483 -0.399 3.289 1.00 97.50 92 ASN A C 1
ATOM 730 O O . ASN A 1 92 ? -7.436 -0.635 2.686 1.00 97.50 92 ASN A O 1
ATOM 734 N N . PHE A 1 93 ? -8.578 -0.469 4.610 1.00 97.88 93 PHE A N 1
ATOM 735 C CA . PHE A 1 93 ? -7.488 -0.840 5.494 1.00 97.88 93 PHE A CA 1
ATOM 736 C C . PHE A 1 93 ? -7.982 -1.893 6.479 1.00 97.88 93 PHE A C 1
ATOM 738 O O . PHE A 1 93 ? -9.011 -1.718 7.132 1.00 97.88 93 PHE A O 1
ATOM 745 N N . ASN A 1 94 ? -7.245 -2.997 6.575 1.00 97.81 94 ASN A N 1
ATOM 746 C CA . ASN A 1 94 ? -7.605 -4.130 7.413 1.00 97.81 94 ASN A CA 1
ATOM 747 C C . ASN A 1 94 ? -6.374 -4.582 8.194 1.00 97.81 94 ASN A C 1
ATOM 749 O O . ASN A 1 94 ? -5.343 -4.913 7.605 1.00 97.81 94 ASN A O 1
ATOM 753 N N . PHE A 1 95 ? -6.487 -4.600 9.518 1.00 97.62 95 PHE A N 1
ATOM 754 C CA . PHE A 1 95 ? -5.397 -4.951 10.417 1.00 97.62 95 PHE A CA 1
ATOM 755 C C . PHE A 1 95 ? -5.832 -6.036 11.396 1.00 97.62 95 PHE A C 1
ATOM 757 O O . PHE A 1 95 ? -6.777 -5.860 12.162 1.00 97.62 95 PHE A O 1
ATOM 764 N N . ASP A 1 96 ? -5.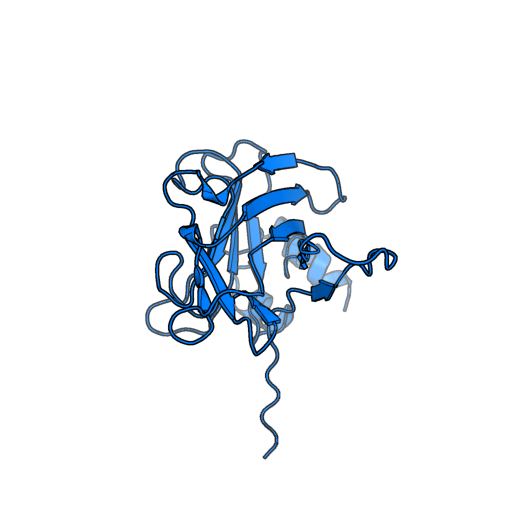130 -7.163 11.381 1.00 96.50 96 ASP A N 1
ATOM 765 C CA . ASP A 1 96 ? -5.316 -8.228 12.358 1.00 96.50 96 ASP A CA 1
ATOM 766 C C . ASP A 1 96 ? -4.619 -7.842 13.666 1.00 96.50 96 ASP A C 1
ATOM 768 O O . ASP A 1 96 ? -3.388 -7.856 13.777 1.00 96.50 96 ASP A O 1
ATOM 772 N N . ALA A 1 97 ? -5.418 -7.501 14.678 1.00 94.06 97 ALA A N 1
ATOM 773 C CA . ALA A 1 97 ? -4.920 -7.054 15.971 1.00 94.06 97 ALA A CA 1
ATOM 774 C C . ALA A 1 97 ? -4.274 -8.178 16.800 1.00 94.06 97 ALA A C 1
ATOM 776 O O . ALA A 1 97 ? -3.565 -7.874 17.766 1.00 94.06 97 ALA A O 1
ATOM 777 N N . GLN A 1 98 ? -4.495 -9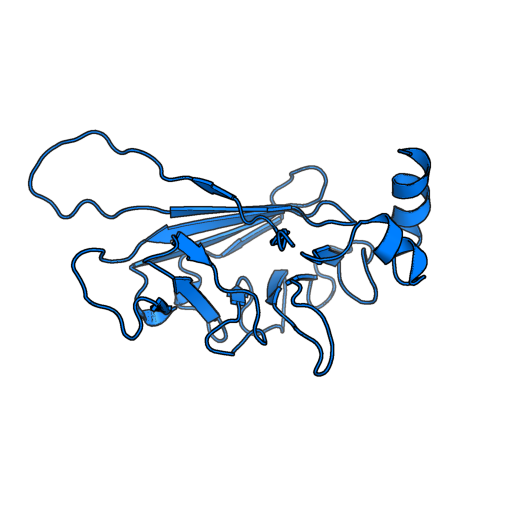.450 16.443 1.00 92.31 98 GLN A N 1
ATOM 778 C CA . GLN A 1 98 ? -3.909 -10.611 17.114 1.00 92.31 98 GLN A CA 1
ATOM 779 C C . GLN A 1 98 ? -2.517 -10.912 16.562 1.00 92.31 98 GLN A C 1
ATOM 781 O O . GLN A 1 98 ? -1.567 -11.068 17.330 1.00 92.31 98 GLN A O 1
ATOM 786 N N . THR A 1 99 ? -2.386 -10.973 15.235 1.00 93.31 99 THR A N 1
ATOM 787 C CA . THR A 1 99 ? -1.102 -11.260 14.571 1.00 93.31 99 THR A CA 1
ATOM 788 C C . THR A 1 99 ? -0.253 -10.014 14.347 1.00 93.31 99 THR A C 1
ATOM 790 O O . THR A 1 99 ? 0.937 -10.130 14.050 1.00 93.31 99 THR A O 1
ATOM 793 N N . LYS A 1 100 ? -0.846 -8.829 14.536 1.00 93.00 100 LYS A N 1
ATOM 794 C CA . LYS A 1 100 ? -0.253 -7.517 14.264 1.00 93.00 100 LYS A CA 1
ATOM 795 C C . LYS A 1 100 ? 0.205 -7.403 12.808 1.00 93.00 100 LYS A C 1
ATOM 797 O O . LYS A 1 100 ? 1.325 -6.977 12.530 1.00 93.00 100 LYS A O 1
ATOM 802 N N . GLN A 1 101 ? -0.667 -7.794 11.879 1.00 93.25 101 GLN A N 1
ATOM 803 C CA . GLN A 1 101 ? -0.399 -7.767 10.440 1.00 93.25 101 GLN A CA 1
ATOM 804 C C . GLN A 1 101 ? -1.455 -6.969 9.683 1.00 93.25 101 GLN A C 1
ATOM 806 O O . GLN A 1 101 ? -2.650 -7.074 9.947 1.00 93.25 101 GLN A O 1
ATOM 811 N N . ILE A 1 102 ? -1.000 -6.199 8.697 1.00 95.44 102 ILE A N 1
ATOM 812 C CA . ILE A 1 102 ? -1.875 -5.601 7.690 1.00 95.44 102 ILE A CA 1
ATOM 813 C C . ILE A 1 102 ? -2.274 -6.697 6.696 1.00 95.44 102 ILE A C 1
ATOM 815 O O . ILE A 1 102 ? -1.409 -7.402 6.164 1.00 95.44 102 ILE A O 1
ATOM 819 N N . LEU A 1 103 ? -3.576 -6.843 6.453 1.00 93.81 103 LEU A N 1
ATOM 820 C CA . LEU A 1 103 ? -4.101 -7.814 5.500 1.00 93.81 103 LEU A CA 1
ATOM 821 C C . LEU A 1 103 ? -3.929 -7.289 4.071 1.00 93.81 103 LEU A C 1
ATOM 823 O O . LEU A 1 103 ? -4.254 -6.147 3.762 1.00 93.81 103 LEU A O 1
ATOM 827 N N . GLN A 1 104 ? -3.378 -8.136 3.207 1.00 91.25 104 GLN A N 1
ATOM 828 C CA . GLN A 1 104 ? -3.025 -7.795 1.823 1.00 91.25 104 GLN A CA 1
ATOM 829 C C . GLN A 1 104 ? -3.133 -9.011 0.884 1.00 91.25 104 GLN A C 1
ATOM 831 O O . GLN A 1 104 ? -2.553 -9.021 -0.203 1.00 91.25 104 GLN A O 1
ATOM 836 N N . SER A 1 105 ? -3.822 -10.074 1.315 1.00 88.25 105 SER A N 1
ATOM 837 C CA . SER A 1 105 ? -3.996 -11.301 0.528 1.00 88.25 105 SER A CA 1
ATOM 838 C C . SER A 1 105 ? -5.150 -11.232 -0.466 1.00 88.25 105 SER A C 1
ATOM 840 O O . SER A 1 105 ? -5.089 -11.900 -1.499 1.00 88.25 105 SER A O 1
ATOM 842 N N . GLY A 1 106 ? -6.165 -10.426 -0.156 1.00 89.50 106 GLY A N 1
ATOM 843 C CA . GLY A 1 106 ? -7.407 -10.290 -0.909 1.00 89.50 106 GLY A CA 1
ATOM 844 C C . GLY A 1 106 ? -7.375 -9.211 -1.976 1.00 89.50 106 GLY A C 1
ATOM 845 O O . GLY A 1 106 ? -6.410 -8.448 -2.097 1.00 89.50 106 GLY A O 1
ATOM 846 N N . THR A 1 107 ? -8.454 -9.116 -2.756 1.00 90.62 107 THR A N 1
ATOM 847 C CA . THR A 1 107 ? -8.660 -7.986 -3.674 1.00 90.62 107 THR A CA 1
ATOM 848 C C . THR A 1 107 ? -8.721 -6.694 -2.877 1.00 90.62 107 THR A C 1
ATOM 850 O O . THR A 1 107 ? -9.212 -6.677 -1.760 1.00 90.62 107 THR A O 1
ATOM 853 N N . TYR A 1 108 ? -8.233 -5.600 -3.447 1.00 91.44 108 TYR A N 1
ATOM 854 C CA . TYR A 1 108 ? -8.099 -4.288 -2.811 1.00 91.44 108 TYR A CA 1
ATOM 855 C C . TYR A 1 108 ? -9.286 -3.805 -1.948 1.00 91.44 108 TYR A C 1
ATOM 857 O O . TYR A 1 108 ? -9.037 -3.115 -0.968 1.00 91.44 108 TYR A O 1
ATOM 865 N N . PHE A 1 109 ? -10.547 -4.156 -2.251 1.00 92.81 109 PHE A N 1
ATOM 866 C CA . PHE A 1 109 ? -11.732 -3.808 -1.430 1.00 92.81 109 PHE A CA 1
ATOM 867 C C . PHE A 1 109 ? -12.309 -4.968 -0.605 1.00 92.81 109 PHE A C 1
ATOM 869 O O . PHE A 1 109 ? -13.307 -4.790 0.091 1.00 92.81 109 PHE A O 1
ATOM 876 N N . ASP A 1 110 ? -11.710 -6.151 -0.687 1.00 92.75 110 ASP A N 1
ATOM 877 C CA . ASP A 1 110 ? -12.124 -7.308 0.094 1.00 92.75 110 ASP A CA 1
ATOM 878 C C . ASP A 1 110 ? -11.655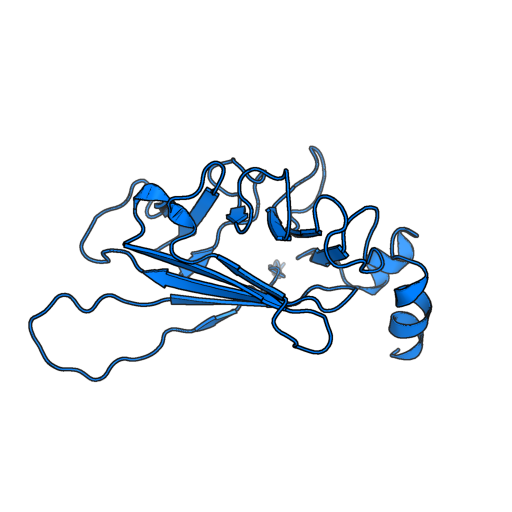 -7.173 1.551 1.00 92.75 110 ASP A C 1
ATOM 880 O O . ASP A 1 110 ? -10.759 -6.391 1.891 1.00 92.75 110 ASP A O 1
ATOM 884 N N . ALA A 1 111 ? -12.256 -7.984 2.421 1.00 92.94 111 ALA A N 1
ATOM 885 C CA . ALA A 1 111 ? -12.004 -7.989 3.859 1.00 92.94 111 ALA A CA 1
ATOM 886 C C . ALA A 1 111 ? -10.563 -8.373 4.249 1.00 92.94 111 ALA A C 1
ATOM 888 O O . ALA A 1 111 ? -10.164 -8.133 5.387 1.00 92.94 111 ALA A O 1
ATOM 889 N N . ASP A 1 112 ? -9.804 -8.989 3.347 1.00 92.06 112 ASP A N 1
ATOM 890 C CA . ASP A 1 112 ? -8.403 -9.373 3.520 1.00 92.06 112 ASP A CA 1
ATOM 891 C C . ASP A 1 112 ? -7.459 -8.637 2.549 1.00 92.06 112 ASP A C 1
ATOM 893 O O . ASP A 1 112 ? -6.305 -9.036 2.377 1.00 92.06 112 ASP A O 1
ATOM 897 N N . GLY A 1 113 ? -7.945 -7.573 1.904 1.00 93.50 113 GLY A N 1
ATOM 898 C CA . GLY A 1 113 ? -7.167 -6.713 1.017 1.00 93.50 113 GLY A CA 1
ATOM 899 C C . GLY A 1 113 ? -6.821 -5.348 1.610 1.00 93.50 113 GLY A C 1
ATOM 900 O O . GLY A 1 113 ? -7.195 -5.012 2.736 1.00 93.50 113 GLY A O 1
ATOM 901 N N . ILE A 1 114 ? -6.125 -4.549 0.803 1.00 95.69 114 ILE A N 1
ATOM 902 C CA . ILE A 1 114 ? -5.732 -3.173 1.112 1.00 95.69 114 ILE A CA 1
ATOM 903 C C . ILE A 1 114 ? -5.881 -2.268 -0.115 1.00 95.69 114 ILE A C 1
ATOM 905 O O . ILE A 1 114 ? -5.581 -2.677 -1.239 1.00 95.69 114 ILE A O 1
ATOM 909 N N . ASN A 1 115 ? -6.322 -1.033 0.117 1.00 96.50 115 ASN A N 1
ATOM 910 C CA . ASN A 1 115 ? -6.336 0.073 -0.834 1.00 96.50 115 ASN A CA 1
ATOM 911 C C . ASN A 1 115 ? -6.167 1.388 -0.063 1.00 96.50 115 ASN A C 1
ATOM 913 O O . ASN A 1 115 ? -7.096 1.823 0.614 1.00 96.50 115 ASN A O 1
ATOM 917 N N . ILE A 1 116 ? -4.992 2.001 -0.139 1.00 97.31 116 ILE A N 1
ATOM 918 C CA . ILE A 1 116 ? -4.658 3.249 0.565 1.00 97.31 116 ILE A CA 1
ATOM 919 C C . ILE A 1 116 ? -3.969 4.235 -0.389 1.00 97.31 116 ILE A C 1
ATOM 921 O O . ILE A 1 116 ? -3.470 3.832 -1.440 1.00 97.31 116 ILE A O 1
ATOM 925 N N . GLY A 1 117 ? -3.909 5.512 -0.020 1.00 96.25 117 GLY A N 1
ATOM 926 C CA . GLY A 1 117 ? -3.510 6.606 -0.907 1.00 96.25 117 GLY A CA 1
ATOM 927 C C . GLY A 1 117 ? -4.733 7.266 -1.541 1.00 96.25 117 GLY A C 1
ATOM 928 O O . GLY A 1 117 ? -5.718 7.499 -0.842 1.00 96.25 117 GLY A O 1
ATOM 929 N N . ASP A 1 118 ? -4.709 7.531 -2.848 1.00 92.62 118 ASP A N 1
ATOM 930 C CA . ASP A 1 118 ? -5.894 8.003 -3.577 1.00 92.62 118 ASP A CA 1
ATOM 931 C C . ASP A 1 118 ? -6.942 6.880 -3.684 1.00 92.62 118 ASP A C 1
ATOM 933 O O . ASP A 1 118 ? -7.066 6.203 -4.697 1.00 92.62 118 ASP A O 1
ATOM 937 N N . GLY A 1 119 ? -7.698 6.625 -2.614 1.00 81.38 119 GLY A N 1
ATOM 938 C CA . GLY A 1 119 ? -8.621 5.487 -2.503 1.00 81.38 119 GLY A CA 1
ATOM 939 C C . GLY A 1 119 ? -9.604 5.328 -3.676 1.00 81.38 119 GLY A C 1
ATOM 940 O O . GLY A 1 119 ? -10.080 4.220 -3.944 1.00 81.38 119 GLY A O 1
ATOM 941 N N . SER A 1 120 ? -9.860 6.407 -4.415 1.00 81.12 120 SER A N 1
ATOM 942 C CA . SER A 1 120 ? -10.717 6.457 -5.596 1.00 81.12 120 SER A CA 1
ATOM 943 C C . SER A 1 120 ? -10.112 5.781 -6.837 1.00 81.12 120 SER A C 1
ATOM 945 O O . SER A 1 120 ? -10.858 5.291 -7.694 1.00 81.12 120 SER A O 1
ATOM 947 N N . ARG A 1 121 ? -8.776 5.676 -6.897 1.00 76.88 121 ARG A N 1
ATOM 948 C CA . ARG A 1 121 ? -7.994 5.176 -8.035 1.00 76.88 121 ARG A CA 1
ATOM 949 C C . ARG A 1 121 ? -8.220 5.989 -9.311 1.00 76.88 121 ARG A C 1
ATOM 951 O O . ARG A 1 121 ? -8.228 5.408 -10.404 1.00 76.88 121 ARG A O 1
ATOM 958 N N . SER A 1 122 ? -8.482 7.286 -9.176 1.00 75.75 122 SER A N 1
ATOM 959 C CA . SER A 1 122 ? -8.678 8.187 -10.313 1.00 75.75 122 SER A CA 1
ATOM 960 C C . SER A 1 122 ? -7.504 9.121 -10.552 1.00 75.75 122 SER A C 1
ATOM 962 O O . SER A 1 122 ? -7.281 9.488 -11.706 1.00 75.75 122 SER A O 1
ATOM 964 N N . ASP A 1 123 ? -6.760 9.484 -9.510 1.00 76.56 123 ASP A N 1
ATOM 965 C CA . ASP A 1 123 ? -5.723 10.507 -9.562 1.00 76.56 123 ASP A CA 1
ATOM 966 C C . ASP A 1 123 ? -4.682 10.350 -8.441 1.00 76.56 123 ASP A C 1
ATOM 968 O O . ASP A 1 123 ? -4.956 10.520 -7.257 1.00 76.56 123 ASP A O 1
ATOM 972 N N . GLY A 1 124 ? -3.431 10.097 -8.829 1.00 88.12 124 GLY A N 1
ATOM 973 C CA . GLY A 1 124 ? -2.294 10.061 -7.914 1.00 88.12 124 GLY A CA 1
ATOM 974 C C . GLY A 1 124 ? -1.969 8.678 -7.348 1.00 88.12 124 GLY A C 1
ATOM 975 O O . GLY A 1 124 ? -2.341 7.632 -7.885 1.00 88.12 124 GLY A O 1
ATOM 976 N N . LEU A 1 125 ? -1.198 8.679 -6.257 1.00 95.44 125 LEU A N 1
ATOM 977 C CA . LEU A 1 125 ? -0.507 7.488 -5.761 1.00 95.44 125 LEU A CA 1
ATOM 978 C C . LEU A 1 125 ? -1.420 6.576 -4.939 1.00 95.44 125 LEU A C 1
ATOM 980 O O . LEU A 1 125 ? -2.034 7.023 -3.967 1.00 95.44 125 LEU A O 1
ATOM 984 N N . THR A 1 126 ? -1.460 5.294 -5.296 1.00 95.69 126 THR A N 1
ATOM 985 C CA . THR A 1 126 ? -2.215 4.243 -4.601 1.00 95.69 126 THR A CA 1
ATOM 986 C C . THR A 1 126 ? -1.303 3.083 -4.216 1.00 95.69 126 THR A C 1
ATOM 988 O O . THR A 1 126 ? -0.480 2.646 -5.015 1.00 95.69 126 THR A O 1
ATOM 991 N N . PHE A 1 127 ? -1.500 2.522 -3.022 1.00 96.50 127 PHE A N 1
ATOM 992 C CA . PHE A 1 127 ? -0.943 1.233 -2.616 1.00 96.50 127 PHE A CA 1
ATOM 993 C C . PHE A 1 127 ? -2.074 0.231 -2.411 1.00 96.50 127 PHE A C 1
ATOM 995 O O . PHE A 1 127 ? -2.983 0.465 -1.608 1.00 96.50 127 PHE A O 1
ATOM 1002 N N . ARG A 1 128 ? -2.047 -0.880 -3.149 1.00 94.31 128 ARG A N 1
ATOM 1003 C CA . ARG A 1 128 ? -3.186 -1.806 -3.178 1.00 94.31 128 ARG A CA 1
ATOM 1004 C C . ARG A 1 128 ? -2.801 -3.261 -3.358 1.00 94.31 128 ARG A C 1
ATOM 1006 O O . ARG A 1 128 ? -1.851 -3.573 -4.073 1.00 94.31 128 ARG A O 1
ATOM 1013 N N . SER A 1 129 ? -3.600 -4.158 -2.790 1.00 93.06 129 SER A N 1
ATOM 1014 C CA . SER A 1 129 ? -3.510 -5.590 -3.069 1.00 93.06 129 SER A CA 1
ATOM 1015 C C . SER A 1 129 ? -4.357 -5.985 -4.275 1.00 93.06 129 SER A C 1
ATOM 1017 O O . SER A 1 129 ? -5.457 -5.477 -4.510 1.00 93.06 129 SER A O 1
ATOM 1019 N N . LYS A 1 130 ? -3.863 -6.934 -5.064 1.00 84.38 130 LYS A N 1
ATOM 1020 C CA . LYS A 1 130 ? -4.651 -7.531 -6.144 1.00 84.38 130 LYS A CA 1
ATOM 1021 C C . LYS A 1 130 ? -4.201 -8.966 -6.409 1.00 84.38 130 LYS A C 1
ATOM 1023 O O . LYS A 1 130 ? -3.392 -9.197 -7.302 1.00 84.38 130 LYS A O 1
ATOM 1028 N N . PRO A 1 131 ? -4.749 -9.977 -5.724 1.00 69.75 131 PRO A N 1
ATOM 1029 C CA . PRO A 1 131 ? -4.675 -11.326 -6.243 1.00 69.75 131 PRO A CA 1
ATOM 1030 C C . PRO A 1 131 ? -5.410 -11.355 -7.600 1.00 69.75 131 PRO A C 1
ATOM 1032 O O . PRO A 1 131 ? -6.545 -10.890 -7.721 1.00 69.75 131 PRO A O 1
ATOM 1035 N N . PRO A 1 132 ? -4.814 -11.888 -8.672 1.00 56.84 132 PRO A N 1
ATOM 1036 C CA . PRO A 1 132 ? -5.558 -12.311 -9.844 1.00 56.84 132 PRO A CA 1
ATOM 1037 C C . PRO A 1 132 ? -6.440 -13.483 -9.427 1.00 56.84 132 PRO A C 1
ATOM 1039 O O . PRO A 1 132 ? -6.091 -14.229 -8.512 1.00 56.84 132 PRO A O 1
ATOM 1042 N N . GLN A 1 133 ? -7.517 -13.728 -10.171 1.00 54.72 133 GLN A N 1
ATOM 1043 C CA . GLN A 1 133 ? -8.474 -14.822 -9.932 1.00 54.72 133 GLN A CA 1
ATOM 1044 C C . GLN A 1 133 ? -7.851 -16.246 -9.994 1.00 54.72 133 GLN A C 1
ATOM 1046 O O . GLN A 1 133 ? -8.566 -17.238 -9.907 1.00 54.72 133 GLN A O 1
ATOM 1051 N N . SER A 1 134 ? -6.521 -16.364 -10.119 1.00 51.53 134 SER A N 1
ATOM 1052 C CA . SER A 1 134 ? -5.751 -17.611 -10.102 1.00 51.53 134 SER A CA 1
ATOM 1053 C C . SER A 1 134 ? -4.285 -17.465 -9.629 1.00 51.53 134 SER A C 1
ATOM 1055 O O . SER A 1 134 ? -3.463 -18.306 -9.996 1.00 51.53 134 SER A O 1
ATOM 1057 N N . SER A 1 135 ? -3.885 -16.400 -8.915 1.00 61.38 135 SER A N 1
ATOM 1058 C CA . SER A 1 135 ? -2.456 -16.150 -8.616 1.00 61.38 135 SER A CA 1
ATOM 1059 C C . SER A 1 135 ? -2.157 -15.802 -7.161 1.00 61.38 135 SER A C 1
ATOM 1061 O O . SER A 1 135 ? -3.042 -15.421 -6.404 1.00 61.38 135 SER A O 1
ATOM 1063 N N . THR A 1 136 ? -0.874 -15.915 -6.804 1.00 72.75 136 THR A N 1
ATOM 1064 C CA . THR A 1 136 ? -0.296 -15.483 -5.533 1.00 72.75 136 THR A CA 1
ATOM 1065 C C . THR A 1 136 ? -0.742 -14.060 -5.155 1.00 72.75 136 THR A C 1
ATOM 1067 O O . THR A 1 136 ? -0.711 -13.178 -6.026 1.00 72.75 136 THR A O 1
ATOM 1070 N N . PRO A 1 137 ? -1.085 -13.819 -3.873 1.00 81.94 137 PRO A N 1
ATOM 1071 C CA . PRO A 1 137 ? -1.171 -12.482 -3.293 1.00 81.94 137 PRO A CA 1
ATOM 1072 C C . PRO A 1 137 ? -0.005 -11.588 -3.697 1.00 81.94 137 PRO A C 1
ATOM 1074 O O . PRO A 1 137 ? 1.131 -12.054 -3.719 1.00 81.94 137 PRO A O 1
ATOM 1077 N N . HIS A 1 138 ? -0.275 -10.326 -4.002 1.00 90.12 138 HIS A N 1
ATOM 1078 C CA . HIS A 1 138 ? 0.741 -9.308 -4.244 1.00 90.12 138 HIS A CA 1
ATOM 1079 C C . HIS A 1 138 ? 0.139 -7.916 -4.089 1.00 90.12 138 HIS A C 1
ATOM 1081 O O . HIS A 1 138 ? -1.086 -7.747 -4.089 1.00 90.12 138 HIS A O 1
ATOM 1087 N N . VAL A 1 139 ? 1.028 -6.939 -3.965 1.00 92.81 139 VAL A N 1
ATOM 1088 C CA . VAL A 1 139 ? 0.695 -5.522 -3.845 1.00 92.81 139 VAL A CA 1
ATOM 1089 C C . VAL A 1 139 ? 1.353 -4.717 -4.953 1.00 92.81 139 VAL A C 1
ATOM 1091 O O . VAL A 1 139 ? 2.369 -5.138 -5.513 1.00 92.81 139 VAL A O 1
ATOM 1094 N N . HIS A 1 140 ? 0.755 -3.570 -5.243 1.00 93.56 140 HIS A N 1
ATOM 1095 C CA . HIS A 1 140 ? 1.190 -2.611 -6.246 1.00 93.56 140 HIS A CA 1
ATOM 1096 C C . HIS A 1 140 ? 1.341 -1.230 -5.622 1.00 93.56 140 HIS A C 1
ATOM 1098 O O . HIS A 1 140 ? 0.555 -0.871 -4.739 1.00 93.56 140 HIS A O 1
ATOM 1104 N N . VAL A 1 141 ? 2.288 -0.462 -6.151 1.00 95.25 141 VAL A N 1
ATOM 1105 C CA . VAL A 1 141 ? 2.203 0.998 -6.179 1.00 95.25 141 VAL A CA 1
ATOM 1106 C C . VAL A 1 141 ? 1.764 1.393 -7.581 1.00 95.25 141 VAL A C 1
ATOM 1108 O O . VAL A 1 141 ? 2.324 0.894 -8.557 1.00 95.25 141 VAL A O 1
ATOM 1111 N N . ASP A 1 142 ? 0.743 2.242 -7.648 1.00 92.38 142 ASP A N 1
ATOM 1112 C CA . ASP A 1 142 ? 0.236 2.825 -8.885 1.00 92.38 142 ASP A CA 1
ATOM 1113 C C . ASP A 1 142 ? 0.289 4.360 -8.810 1.00 92.38 142 ASP A C 1
ATOM 1115 O O . ASP A 1 142 ? -0.090 4.916 -7.777 1.00 92.38 142 ASP A O 1
ATOM 1119 N N . ASP A 1 143 ? 0.691 5.025 -9.892 1.00 90.06 143 ASP A N 1
ATOM 1120 C CA . ASP A 1 143 ? 0.538 6.469 -10.117 1.00 90.06 143 ASP A CA 1
ATOM 1121 C C . ASP A 1 143 ? -0.541 6.723 -11.177 1.00 90.06 143 ASP A C 1
ATOM 1123 O O . ASP A 1 143 ? -0.305 6.723 -12.390 1.00 90.06 143 ASP A O 1
ATOM 1127 N N . TRP A 1 144 ? -1.786 6.887 -10.731 1.00 84.25 144 TRP A N 1
ATOM 1128 C CA . TRP A 1 144 ? -2.884 7.088 -11.668 1.00 84.25 144 TRP A CA 1
ATOM 1129 C C . TRP A 1 144 ? -2.750 8.418 -12.391 1.00 84.25 144 TRP A C 1
ATOM 1131 O O . TRP A 1 144 ? -2.559 9.459 -11.771 1.00 84.25 144 TRP A O 1
ATOM 1141 N N . MET A 1 145 ? -2.963 8.365 -13.707 1.00 83.81 145 MET A N 1
ATOM 1142 C CA . MET A 1 145 ? -2.803 9.492 -14.629 1.00 83.81 145 MET A CA 1
ATOM 1143 C C . MET A 1 145 ? -1.351 9.943 -14.834 1.00 83.81 145 MET A C 1
ATOM 1145 O O . MET A 1 145 ? -1.161 10.974 -15.478 1.00 83.81 145 MET A O 1
ATOM 1149 N N . ASP A 1 146 ? -0.367 9.150 -14.384 1.00 85.31 146 ASP A N 1
ATOM 1150 C CA . ASP A 1 146 ? 1.065 9.404 -14.595 1.00 85.31 146 ASP A CA 1
ATOM 1151 C C . ASP A 1 146 ? 1.466 10.814 -14.122 1.00 85.31 146 ASP A C 1
ATOM 1153 O O . ASP A 1 146 ? 2.081 11.597 -14.848 1.00 85.31 146 ASP A O 1
ATOM 1157 N N . GLU A 1 147 ? 1.029 11.188 -12.912 1.00 87.69 147 GLU A N 1
ATOM 1158 C CA . GLU A 1 147 ? 1.242 12.529 -12.360 1.00 87.69 147 GLU A CA 1
ATOM 1159 C C . GLU A 1 147 ? 2.737 12.829 -12.166 1.00 87.69 147 GLU A C 1
ATOM 1161 O O . GLU A 1 147 ? 3.177 13.971 -12.340 1.00 87.69 147 GLU A O 1
ATOM 1166 N N . PHE A 1 148 ? 3.519 11.808 -11.820 1.00 90.50 148 PHE A N 1
ATOM 1167 C CA . PHE A 1 148 ? 4.928 11.929 -11.476 1.00 90.50 148 PHE A CA 1
ATOM 1168 C C . PHE A 1 148 ? 5.878 11.442 -12.583 1.00 90.50 148 PHE A C 1
ATOM 1170 O O . PHE A 1 148 ? 7.075 11.728 -12.503 1.00 90.50 148 PHE A O 1
ATOM 1177 N N . GLY A 1 149 ? 5.381 10.785 -13.639 1.00 90.50 149 GLY A N 1
ATOM 1178 C CA . GLY A 1 149 ? 6.172 10.477 -14.837 1.00 90.50 149 GLY A CA 1
ATOM 1179 C C . GLY A 1 149 ? 7.198 9.357 -14.654 1.00 90.50 149 GLY A C 1
ATOM 1180 O O . GLY A 1 149 ? 8.272 9.406 -15.265 1.00 90.50 149 GLY A O 1
ATOM 1181 N N . PHE A 1 150 ? 6.934 8.391 -13.771 1.00 92.62 150 PHE A N 1
ATOM 1182 C CA . PHE A 1 150 ? 7.893 7.331 -13.465 1.00 92.62 150 PHE A CA 1
ATOM 1183 C C . PHE A 1 150 ? 7.837 6.178 -14.478 1.00 92.62 150 PHE A C 1
ATOM 1185 O O . PHE A 1 150 ? 6.765 5.802 -14.948 1.00 92.62 150 PHE A O 1
ATOM 1192 N N . PRO A 1 151 ? 8.983 5.551 -14.805 1.00 92.81 151 PRO A N 1
ATOM 1193 C CA . PRO A 1 151 ? 8.980 4.319 -15.580 1.00 92.81 151 PRO A CA 1
ATOM 1194 C C . PRO A 1 151 ? 8.214 3.204 -14.861 1.00 92.81 151 PRO A C 1
ATOM 1196 O O . PRO A 1 151 ? 8.288 3.055 -13.642 1.00 92.81 151 PRO A O 1
ATOM 1199 N N . LEU A 1 152 ? 7.528 2.363 -15.633 1.00 93.75 152 LEU A N 1
ATOM 1200 C CA . LEU A 1 152 ? 6.816 1.208 -15.092 1.00 93.75 152 LEU A CA 1
ATOM 1201 C C . LEU A 1 152 ? 7.811 0.146 -14.612 1.00 93.75 152 LEU A C 1
ATOM 1203 O O . LEU A 1 152 ? 8.617 -0.350 -15.400 1.00 93.75 152 LEU A O 1
ATOM 1207 N N . GLY A 1 153 ? 7.726 -0.249 -13.342 1.00 93.38 153 GLY A N 1
ATOM 1208 C CA . GLY A 1 153 ? 8.532 -1.325 -12.772 1.00 93.38 153 GLY A CA 1
ATOM 1209 C C . GLY A 1 153 ? 8.095 -2.702 -13.259 1.00 93.38 153 GLY A C 1
ATOM 1210 O O . GLY A 1 153 ? 8.916 -3.504 -13.703 1.00 93.38 153 GLY A O 1
ATOM 1211 N N . PHE A 1 154 ? 6.795 -3.004 -13.219 1.00 93.62 154 PHE A N 1
ATOM 1212 C CA . PHE A 1 154 ? 6.294 -4.329 -13.591 1.00 93.62 154 PHE A CA 1
ATOM 1213 C C . PHE A 1 154 ? 4.924 -4.277 -14.262 1.00 93.62 154 PHE A C 1
ATOM 1215 O O . PHE A 1 154 ? 3.921 -3.883 -13.667 1.00 93.62 154 PHE A O 1
ATOM 1222 N N . SER A 1 155 ? 4.852 -4.798 -15.487 1.00 91.50 155 SER A N 1
ATOM 1223 C CA . SER A 1 155 ? 3.658 -4.800 -16.329 1.00 91.50 155 SER A CA 1
ATOM 1224 C C . SER A 1 155 ? 3.122 -3.383 -16.562 1.00 91.50 155 SER A C 1
ATOM 1226 O O . SER A 1 155 ? 3.597 -2.693 -17.452 1.00 91.50 155 SER A O 1
ATOM 1228 N N . SER A 1 156 ? 2.118 -2.966 -15.794 1.00 90.00 156 SER A N 1
ATOM 1229 C CA . SER A 1 156 ? 1.450 -1.666 -15.910 1.00 90.00 156 SER A CA 1
ATOM 1230 C C . SER A 1 156 ? 1.454 -0.913 -14.580 1.00 90.00 156 SER A C 1
ATOM 1232 O O . SER A 1 156 ? 0.512 -0.178 -14.313 1.00 90.00 156 SER A O 1
ATOM 1234 N N . HIS A 1 157 ? 2.426 -1.206 -13.718 1.00 93.00 157 HIS A N 1
ATOM 1235 C CA . HIS A 1 157 ? 2.529 -0.673 -12.364 1.00 93.00 157 HIS A CA 1
ATOM 1236 C C . HIS A 1 157 ? 3.935 -0.122 -12.145 1.00 93.00 157 HIS A C 1
ATOM 1238 O O . HIS A 1 157 ? 4.911 -0.733 -12.597 1.00 93.00 157 HIS A O 1
ATOM 1244 N N . GLU A 1 158 ? 4.030 0.986 -11.421 1.00 94.62 158 GLU A N 1
ATOM 1245 C CA . GLU A 1 158 ? 5.274 1.655 -11.042 1.00 94.62 158 GLU A CA 1
ATOM 1246 C C . GLU A 1 158 ? 6.133 0.727 -10.183 1.00 94.62 158 GLU A C 1
ATOM 1248 O O . GLU A 1 158 ? 7.334 0.611 -10.410 1.00 94.62 158 GLU A O 1
ATOM 1253 N N . ASP A 1 159 ? 5.519 -0.024 -9.264 1.00 95.50 159 ASP A N 1
ATOM 1254 C CA . ASP A 1 159 ? 6.215 -1.082 -8.536 1.00 95.50 159 ASP A CA 1
ATOM 1255 C C . ASP A 1 159 ? 5.272 -2.175 -8.026 1.00 95.50 159 ASP A C 1
ATOM 1257 O O . ASP A 1 159 ? 4.052 -2.008 -7.941 1.00 95.50 159 ASP A O 1
ATOM 1261 N N . VAL A 1 160 ? 5.847 -3.321 -7.670 1.00 93.75 160 VAL A N 1
ATOM 1262 C CA . VAL A 1 160 ? 5.127 -4.493 -7.168 1.00 93.75 160 VAL A CA 1
ATOM 1263 C C . VAL A 1 160 ? 5.919 -5.209 -6.087 1.00 93.75 160 VAL A C 1
ATOM 1265 O O . VAL A 1 160 ? 7.136 -5.090 -6.011 1.00 93.75 160 VAL A O 1
ATOM 1268 N N . ALA A 1 161 ? 5.246 -6.030 -5.287 1.00 92.12 161 ALA A N 1
ATOM 1269 C CA . ALA A 1 161 ? 5.916 -7.055 -4.492 1.00 92.12 161 ALA A CA 1
ATOM 1270 C C . ALA A 1 161 ? 5.104 -8.347 -4.468 1.00 92.12 161 ALA A C 1
ATOM 1272 O O . ALA A 1 161 ? 3.921 -8.347 -4.119 1.00 92.12 161 ALA A O 1
ATOM 1273 N N . PHE A 1 162 ? 5.768 -9.457 -4.791 1.00 89.94 162 PHE A N 1
ATOM 1274 C CA . PHE A 1 162 ? 5.210 -10.802 -4.732 1.00 89.94 162 PHE A CA 1
ATOM 1275 C C . PHE A 1 162 ? 5.828 -11.568 -3.550 1.00 89.94 162 PHE A C 1
ATOM 1277 O O . PHE A 1 162 ? 6.940 -12.076 -3.675 1.00 89.94 162 PHE A O 1
ATOM 1284 N N . PRO A 1 163 ? 5.107 -11.741 -2.426 1.00 81.19 163 PRO A N 1
ATOM 1285 C CA . PRO A 1 163 ? 5.533 -12.531 -1.269 1.00 81.19 163 PRO A CA 1
ATOM 1286 C C . PRO A 1 163 ? 6.202 -13.872 -1.618 1.00 81.19 163 PRO A C 1
ATOM 1288 O O . PRO A 1 163 ? 7.210 -14.257 -1.028 1.00 81.19 163 PRO A O 1
ATOM 1291 N N . THR A 1 164 ? 5.660 -14.589 -2.608 1.00 84.38 164 THR A N 1
ATOM 1292 C CA . THR A 1 164 ? 6.123 -15.939 -2.962 1.00 84.38 164 THR A CA 1
ATOM 1293 C C . THR A 1 164 ? 7.031 -15.989 -4.186 1.00 84.38 164 THR A C 1
ATOM 1295 O O . THR A 1 164 ? 7.234 -17.084 -4.706 1.00 84.38 164 THR A O 1
ATOM 1298 N N . ARG A 1 165 ? 7.516 -14.852 -4.698 1.00 87.75 165 ARG A N 1
ATOM 1299 C CA . ARG A 1 165 ? 8.417 -14.825 -5.857 1.00 87.75 165 ARG A CA 1
ATOM 1300 C C . ARG A 1 165 ? 9.643 -13.981 -5.567 1.00 87.75 165 ARG A C 1
ATOM 1302 O O . ARG A 1 165 ? 9.570 -12.920 -4.961 1.00 87.75 165 ARG A O 1
ATOM 1309 N N . THR A 1 166 ? 10.781 -14.462 -6.022 1.00 90.69 166 THR A N 1
ATOM 1310 C CA . THR A 1 166 ? 12.041 -13.728 -6.073 1.00 90.69 166 THR A CA 1
ATOM 1311 C C . THR A 1 166 ? 12.027 -12.714 -7.213 1.00 90.69 166 THR A C 1
ATOM 1313 O O . THR A 1 166 ? 11.249 -12.838 -8.157 1.00 90.69 166 THR A O 1
ATOM 1316 N N . THR A 1 167 ? 12.918 -11.723 -7.155 1.00 91.56 167 THR A N 1
ATOM 1317 C CA . THR A 1 167 ? 13.066 -10.739 -8.238 1.00 91.56 167 THR A CA 1
ATOM 1318 C C . THR A 1 167 ? 13.447 -11.415 -9.556 1.00 91.56 167 THR A C 1
ATOM 1320 O O . THR A 1 167 ? 12.897 -11.058 -10.590 1.00 91.56 167 THR A O 1
ATOM 1323 N N . GLN A 1 168 ? 14.283 -12.461 -9.523 1.00 91.88 168 GLN A N 1
ATOM 1324 C CA . GLN A 1 168 ? 14.618 -13.229 -10.725 1.00 91.88 168 GLN A CA 1
ATOM 1325 C C . GLN A 1 168 ? 13.390 -13.907 -11.341 1.00 91.88 168 GLN A C 1
ATOM 1327 O O . GLN A 1 168 ? 13.170 -13.789 -12.539 1.00 91.88 168 GLN A O 1
ATOM 1332 N N . GLU A 1 169 ? 12.532 -14.535 -10.532 1.00 91.94 169 GLU A N 1
ATOM 1333 C CA . GLU A 1 169 ? 11.289 -15.135 -11.038 1.00 91.94 169 GLU A CA 1
ATOM 1334 C C . GLU A 1 169 ? 10.344 -14.096 -11.655 1.00 91.94 169 GLU A C 1
ATOM 1336 O O . GLU A 1 169 ? 9.528 -14.454 -12.501 1.00 91.94 169 GLU A O 1
ATOM 1341 N N . LEU A 1 170 ? 10.426 -12.824 -11.245 1.00 91.12 170 LEU A N 1
ATOM 1342 C CA . LEU A 1 170 ? 9.699 -11.726 -11.885 1.00 91.12 170 LEU A CA 1
ATOM 1343 C C . LEU A 1 170 ? 10.353 -11.302 -13.204 1.00 91.12 170 LEU A C 1
ATOM 1345 O O . LEU A 1 170 ? 9.632 -11.137 -14.190 1.00 91.12 170 LEU A O 1
ATOM 1349 N N . ILE A 1 171 ? 11.682 -11.188 -13.252 1.00 92.00 171 ILE A N 1
ATOM 1350 C CA . ILE A 1 171 ? 12.445 -10.916 -14.484 1.00 92.00 171 ILE A CA 1
ATOM 1351 C C . ILE A 1 171 ? 12.142 -11.982 -15.542 1.00 92.00 171 ILE A C 1
ATOM 1353 O O . ILE A 1 171 ? 11.784 -11.645 -16.669 1.00 92.00 171 ILE A O 1
ATOM 1357 N N . ASP A 1 172 ? 12.159 -13.258 -15.155 1.00 93.25 172 ASP A N 1
ATOM 1358 C CA . ASP A 1 172 ? 11.913 -14.404 -16.038 1.00 93.25 172 ASP A CA 1
ATOM 1359 C C . ASP A 1 172 ? 10.501 -14.403 -16.654 1.00 93.25 172 ASP A C 1
ATOM 1361 O O . ASP A 1 172 ? 10.250 -15.084 -17.650 1.00 93.25 172 ASP A O 1
ATOM 1365 N N . THR A 1 173 ? 9.560 -13.620 -16.107 1.00 91.94 173 THR A N 1
ATOM 1366 C CA . THR A 1 173 ? 8.238 -13.440 -16.732 1.00 91.94 173 THR A CA 1
ATOM 1367 C C . THR A 1 173 ? 8.266 -12.559 -17.981 1.00 91.94 173 THR A C 1
ATOM 1369 O O . THR A 1 173 ? 7.273 -12.534 -18.712 1.00 91.94 173 THR A O 1
ATOM 1372 N N . GLY A 1 174 ? 9.349 -11.805 -18.206 1.00 93.38 174 GLY A N 1
ATOM 1373 C CA . GLY A 1 174 ? 9.459 -10.810 -19.274 1.00 93.38 174 GLY A CA 1
ATOM 1374 C C . GLY A 1 174 ? 8.553 -9.590 -19.081 1.00 93.38 174 GLY A C 1
ATOM 1375 O O . GLY A 1 174 ? 8.231 -8.913 -20.051 1.00 93.38 174 GLY A O 1
ATOM 1376 N N . ARG A 1 175 ? 8.077 -9.344 -17.851 1.00 93.00 175 ARG A N 1
ATOM 1377 C CA . ARG A 1 175 ? 7.163 -8.233 -17.520 1.00 93.00 175 ARG A CA 1
ATOM 1378 C C . ARG A 1 175 ? 7.801 -7.128 -16.688 1.00 93.00 175 ARG A C 1
ATOM 1380 O O . ARG A 1 175 ? 7.122 -6.149 -16.399 1.00 93.00 175 ARG A O 1
ATOM 1387 N N . VAL A 1 176 ? 9.053 -7.289 -16.269 1.00 94.62 176 VAL A N 1
ATOM 1388 C CA . VAL A 1 176 ? 9.814 -6.203 -15.639 1.00 94.62 176 VAL A CA 1
ATOM 1389 C C . VAL A 1 176 ? 10.076 -5.133 -16.697 1.00 94.62 176 VAL A C 1
ATOM 1391 O O . VAL A 1 176 ? 10.417 -5.468 -17.831 1.00 94.62 176 VAL A O 1
ATOM 1394 N N . GLY A 1 177 ? 9.872 -3.865 -16.345 1.00 92.38 177 GLY A N 1
ATOM 1395 C CA . GLY A 1 177 ? 10.100 -2.744 -17.248 1.00 92.38 177 GLY A CA 1
ATOM 1396 C C . GLY A 1 177 ? 11.561 -2.661 -17.670 1.00 92.38 177 GLY A C 1
ATOM 1397 O O . GLY A 1 177 ? 12.458 -2.832 -16.847 1.00 92.38 177 GLY A O 1
ATOM 1398 N N . GLU A 1 178 ? 11.795 -2.385 -18.953 1.00 90.81 178 GLU A N 1
ATOM 1399 C CA . GLU A 1 178 ? 13.128 -2.419 -19.572 1.00 90.81 178 GLU A CA 1
ATOM 1400 C C . GLU A 1 178 ? 14.149 -1.546 -18.830 1.00 90.81 178 GLU A C 1
ATOM 1402 O O . GLU A 1 178 ? 15.300 -1.946 -18.689 1.00 90.81 178 GLU A O 1
ATOM 1407 N N . THR A 1 179 ? 13.709 -0.411 -18.274 1.00 92.38 179 THR A N 1
ATOM 1408 C CA . THR A 1 179 ? 14.532 0.487 -17.448 1.00 92.38 179 THR A CA 1
ATOM 1409 C C . THR A 1 179 ? 15.202 -0.222 -16.271 1.00 92.38 179 THR A C 1
ATOM 1411 O O . THR A 1 179 ? 16.338 0.095 -15.943 1.00 92.38 179 THR A O 1
ATOM 1414 N N . TYR A 1 180 ? 14.525 -1.193 -15.657 1.00 91.06 180 TYR A N 1
ATOM 1415 C CA . TYR A 1 180 ? 14.981 -1.848 -14.431 1.00 91.06 180 TYR A CA 1
ATOM 1416 C C . TYR A 1 180 ? 15.649 -3.203 -14.684 1.00 91.06 180 TYR A C 1
ATOM 1418 O O . TYR A 1 180 ? 16.326 -3.728 -13.803 1.00 91.06 180 TYR A O 1
ATOM 1426 N N . VAL A 1 181 ? 15.482 -3.799 -15.871 1.00 89.12 181 VAL A N 1
ATOM 1427 C CA . VAL A 1 181 ? 16.039 -5.131 -16.174 1.00 89.12 181 VAL A CA 1
ATOM 1428 C C . VAL A 1 181 ? 17.566 -5.125 -16.095 1.00 89.12 181 VAL A C 1
ATOM 1430 O O . VAL A 1 181 ? 18.150 -5.990 -15.437 1.00 89.12 181 VAL A O 1
ATOM 1433 N N . ASP A 1 182 ? 18.218 -4.150 -16.727 1.00 85.88 182 ASP A N 1
ATOM 1434 C CA . ASP A 1 182 ? 19.683 -4.065 -16.748 1.00 85.88 182 ASP A CA 1
ATOM 1435 C C . ASP A 1 182 ? 20.243 -3.800 -15.342 1.00 85.88 182 ASP A C 1
ATOM 1437 O O . ASP A 1 182 ? 21.201 -4.446 -14.912 1.00 85.88 182 ASP A O 1
ATOM 1441 N N . GLU A 1 183 ? 19.597 -2.911 -14.583 1.00 85.56 183 GLU A N 1
ATOM 1442 C CA . GLU A 1 183 ? 19.974 -2.611 -13.200 1.00 85.56 183 GLU A CA 1
ATOM 1443 C C . GLU A 1 183 ? 19.896 -3.870 -12.328 1.00 85.56 183 GLU A C 1
ATOM 1445 O O . GLU A 1 183 ? 20.873 -4.232 -11.673 1.00 85.56 183 GLU A O 1
ATOM 1450 N N . LEU A 1 184 ? 18.783 -4.604 -12.384 1.00 85.50 184 LEU A N 1
ATOM 1451 C CA . LEU A 1 184 ? 18.559 -5.788 -11.552 1.00 85.50 184 LEU A CA 1
ATOM 1452 C C . LEU A 1 184 ? 19.411 -7.002 -11.949 1.00 85.50 184 LEU A C 1
ATOM 1454 O O . LEU A 1 184 ? 19.711 -7.841 -11.097 1.00 85.50 184 LEU A O 1
ATOM 1458 N N . THR A 1 185 ? 19.809 -7.112 -13.217 1.00 82.31 185 THR A N 1
ATOM 1459 C CA . THR A 1 185 ? 20.681 -8.199 -13.699 1.00 82.31 185 THR A CA 1
ATOM 1460 C C . THR A 1 185 ? 22.165 -7.911 -13.480 1.00 82.31 185 THR A C 1
ATOM 1462 O O . THR A 1 185 ? 22.950 -8.847 -13.355 1.00 82.31 185 THR A O 1
ATOM 1465 N N . SER A 1 186 ? 22.559 -6.639 -13.365 1.00 74.31 186 SER A N 1
ATOM 1466 C CA . SER A 1 186 ? 23.944 -6.231 -13.082 1.00 74.31 186 SER A CA 1
ATOM 1467 C C . SER A 1 186 ? 24.381 -6.404 -11.618 1.00 74.31 186 SER A C 1
ATOM 1469 O O . SER A 1 186 ? 25.573 -6.328 -11.318 1.00 74.31 186 SER A O 1
ATOM 1471 N N . VAL A 1 187 ? 23.429 -6.628 -10.706 1.00 58.53 187 VAL A N 1
ATOM 1472 C CA . VAL A 1 187 ? 23.649 -6.741 -9.249 1.00 58.53 187 VAL A CA 1
ATOM 1473 C C . VAL A 1 187 ? 23.777 -8.213 -8.786 1.00 58.53 187 VAL A C 1
ATOM 1475 O O . VAL A 1 187 ? 23.946 -8.471 -7.594 1.00 58.53 187 VAL A O 1
ATOM 1478 N N . GLN A 1 188 ? 23.734 -9.182 -9.712 1.00 51.62 188 GLN A N 1
ATOM 1479 C CA . GLN A 1 188 ? 23.945 -10.621 -9.457 1.00 51.62 188 GLN A CA 1
ATOM 1480 C C . GLN A 1 188 ? 25.382 -11.067 -9.745 1.00 51.62 188 GLN A C 1
ATOM 1482 O O . GLN A 1 188 ? 25.883 -11.914 -8.968 1.00 51.62 188 GLN A O 1
#